Protein 1F08 (pdb70)

Solvent-accessible surface area: 15292 Å² total; per-residue (Å²): 47,52,94,18,64,104,166,27,38,40,38,0,116,57,16,11,144,33,26,4,96,87,3,7,92,132,36,204,84,50,145,58,79,35,91,49,0,0,0,0,0,20,63,11,54,105,26,8,15,75,6,0,25,65,33,0,68,136,54,8,66,8,0,4,1,18,63,106,73,68,176,63,20,44,0,0,1,0,0,0,7,2,88,89,45,43,11,8,83,68,0,26,104,49,0,14,123,28,2,57,25,159,58,75,18,4,2,8,16,0,0,81,76,183,25,104,94,4,0,75,32,1,85,157,9,23,128,47,139,83,10,51,115,56,51,87,65,14,104,34,1,118,49,37,35,80,154,214,100,81,104,152,40,47,41,31,0,121,66,17,6,125,31,31,8,108,89,2,9,92,141,36,206,78,47,132,57,78,36,92,51,1,0,0,0,0,22,62,9,54,90,26,8,11,80,5,0,25,66,37,0,70,138,56,7,69,10,0,3,0,12,60,90,66,65,179,58,22,42,2,1,2,0,0,0,8,1,89,92,45,42,10,14,78,68,0,78,99,50,0,13,124,27,1,57,26,161,75,106,25,16,23,12,34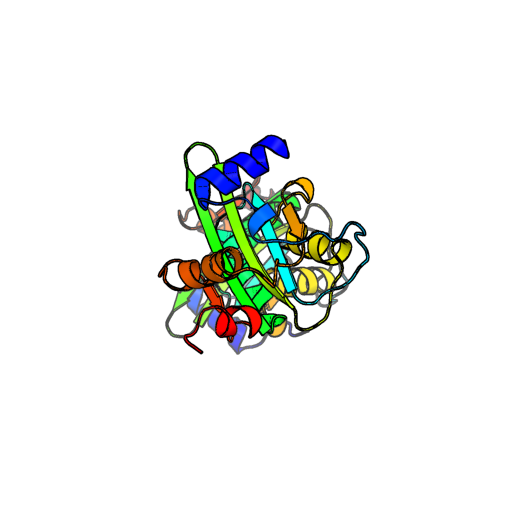,0,1,80,75,182,24,104,97,3,0,74,26,1,83,139,7,22,131,38,142,83,13,51,110,54,49,88,63,15,109,36,1,120,34,38,32,66,169,191

Structure (mmCIF, N/CA/C/O backbone):
data_1F08
#
_entry.id   1F08
#
_cell.length_a   42.170
_cell.length_b   84.897
_cell.length_c   124.276
_cell.angle_alpha   90.00
_cell.angle_beta   90.00
_cell.angle_gamma   90.00
#
_symmetry.space_group_name_H-M   'P 21 21 21'
#
loop_
_entity.id
_entity.type
_entity.pdbx_description
1 polymer 'REPLICATION PROTEIN E1'
2 non-polymer 'BROMIDE ION'
3 water water
#
loop_
_atom_site.group_PDB
_atom_site.id
_atom_site.type_symbol
_atom_site.label_atom_id
_atom_site.label_alt_id
_atom_site.label_comp_id
_atom_site.label_asym_id
_atom_site.label_entity_id
_atom_site.label_seq_id
_atom_site.pdbx_PDB_ins_code
_atom_site.Cartn_x
_atom_site.Cartn_y
_atom_site.Cartn_z
_atom_site.occupancy
_atom_site.B_iso_or_equiv
_atom_site.auth_seq_id
_atom_site.auth_comp_id
_atom_site.auth_asym_id
_atom_site.auth_atom_id
_atom_site.pdbx_PDB_model_num
ATOM 1 N N . GLY A 1 1 ? -13.919 56.057 16.136 0.60 44.95 156 GLY A N 1
ATOM 2 C CA . GLY A 1 1 ? -13.816 56.888 14.906 0.60 44.92 156 GLY A CA 1
ATOM 3 C C . GLY A 1 1 ? -12.371 57.149 14.538 0.60 45.16 156 GLY A C 1
ATOM 4 O O . GLY A 1 1 ? -11.474 56.455 15.015 0.60 44.99 156 GLY A O 1
ATOM 5 N N . SER A 1 2 ? -12.154 58.150 13.688 0.60 45.25 157 SER A N 1
ATOM 6 C CA . SER A 1 2 ? -10.824 58.542 13.227 0.60 45.44 157 SER A CA 1
ATOM 7 C C . SER A 1 2 ? -10.178 57.563 12.261 0.60 45.07 157 SER A C 1
ATOM 8 O O . SER A 1 2 ? -9.425 56.687 12.679 0.60 45.76 157 SER A O 1
ATOM 11 N N . ARG A 1 3 ? -10.466 57.718 10.972 0.60 44.56 158 ARG A N 1
ATOM 12 C CA . ARG A 1 3 ? -9.882 56.855 9.948 0.60 43.83 158 ARG A CA 1
ATOM 13 C C . ARG A 1 3 ? -8.407 57.230 9.828 0.60 44.03 158 ARG A C 1
ATOM 14 O O . ARG A 1 3 ? -7.533 56.471 10.252 0.60 44.80 158 ARG A O 1
ATOM 22 N N . ALA A 1 4 ? -8.127 58.402 9.263 1.00 43.75 159 ALA A N 1
ATOM 23 C CA . ALA A 1 4 ? -6.750 58.868 9.129 1.00 43.02 159 ALA A CA 1
ATOM 24 C C . ALA A 1 4 ? -6.589 60.315 8.648 1.00 41.64 159 ALA A C 1
ATOM 25 O O . ALA A 1 4 ? -7.525 60.938 8.154 1.00 41.12 159 ALA A O 1
ATOM 27 N N . THR A 1 5 ? -5.371 60.822 8.796 1.00 39.63 160 THR A N 1
ATOM 28 C CA . THR A 1 5 ? -5.061 62.201 8.476 1.00 37.59 160 THR A CA 1
ATOM 29 C C . THR A 1 5 ? -3.806 62.330 7.649 1.00 36.64 160 THR A C 1
ATOM 30 O O . THR A 1 5 ? -3.037 61.382 7.502 1.00 35.97 160 THR A O 1
ATOM 34 N N . VAL A 1 6 ? -3.604 63.522 7.106 1.00 36.16 161 VAL A N 1
ATOM 35 C CA . VAL A 1 6 ? -2.441 63.793 6.299 1.00 35.28 161 VAL A CA 1
ATOM 36 C C . VAL A 1 6 ? -1.182 63.535 7.125 1.00 34.49 161 VAL A C 1
ATOM 37 O O . VAL A 1 6 ? -0.153 63.105 6.601 1.00 33.84 161 VAL A O 1
ATOM 41 N N . PHE A 1 7 ? -1.283 63.754 8.436 1.00 33.74 162 PHE A N 1
ATOM 42 C CA . PHE A 1 7 ? -0.135 63.577 9.326 1.00 31.36 162 PHE A CA 1
ATOM 43 C C . PHE A 1 7 ? 0.174 62.091 9.577 1.00 31.04 162 PHE A C 1
ATOM 44 O O . PHE A 1 7 ? 1.337 61.675 9.558 1.00 29.17 162 PHE A O 1
ATOM 52 N N . LYS A 1 8 ? -0.864 61.280 9.775 1.00 30.71 163 LYS A N 1
ATOM 53 C CA . LYS A 1 8 ? -0.647 59.842 9.977 1.00 30.69 163 LYS A CA 1
ATOM 54 C C . LYS A 1 8 ? -0.093 59.228 8.678 1.00 30.16 163 LYS A C 1
ATOM 55 O O . LYS A 1 8 ? 0.874 58.473 8.695 1.00 30.47 163 LYS A O 1
ATOM 61 N N . LEU A 1 9 ? -0.681 59.588 7.544 1.00 30.30 164 LEU A N 1
ATOM 62 C CA . LEU A 1 9 ? -0.203 59.077 6.258 1.00 30.12 164 LEU A CA 1
ATOM 63 C C . LEU A 1 9 ? 1.240 59.514 6.008 1.00 30.41 164 LEU A C 1
ATOM 64 O O . LEU A 1 9 ? 2.064 58.736 5.504 1.00 29.49 164 LEU A O 1
ATOM 69 N N . GLY A 1 10 ? 1.553 60.761 6.373 1.00 30.22 165 GLY A N 1
ATOM 70 C CA . GLY A 1 10 ? 2.898 61.260 6.159 1.00 29.38 165 GLY A CA 1
ATOM 71 C C . GLY A 1 10 ? 3.956 60.524 6.950 1.00 29.27 165 GLY A C 1
ATOM 72 O O . GLY A 1 10 ? 5.055 60.290 6.447 1.00 29.57 165 GLY A O 1
ATOM 73 N N . LEU A 1 11 ? 3.640 60.187 8.201 1.00 29.59 166 LEU A N 1
ATOM 74 C CA . LEU A 1 11 ? 4.563 59.455 9.074 1.00 29.35 166 LEU A CA 1
ATOM 75 C C . LEU A 1 11 ? 4.741 58.015 8.581 1.00 29.99 166 LEU A C 1
ATOM 76 O O . LEU A 1 11 ? 5.861 57.471 8.572 1.00 29.26 166 LEU A O 1
ATOM 81 N N . PHE A 1 12 ? 3.639 57.384 8.176 1.00 29.85 167 PHE A N 1
ATOM 82 C CA . PHE A 1 12 ? 3.735 56.020 7.652 1.00 30.51 167 PHE A CA 1
ATOM 83 C C . PHE A 1 12 ? 4.731 55.973 6.487 1.00 31.18 167 PHE A C 1
ATOM 84 O O . PHE A 1 12 ? 5.627 55.138 6.460 1.00 30.94 167 PHE A O 1
ATOM 92 N N . LYS A 1 13 ? 4.562 56.882 5.534 1.00 32.27 168 LYS A N 1
ATOM 93 C CA . LYS A 1 13 ? 5.427 56.963 4.355 1.00 35.15 168 LYS A CA 1
ATOM 94 C C . LYS A 1 13 ? 6.890 57.260 4.714 1.00 35.89 168 LYS A C 1
ATOM 95 O O . LYS A 1 13 ? 7.810 56.666 4.138 1.00 36.40 168 LYS A O 1
ATOM 101 N N . SER A 1 14 ? 7.124 58.147 5.684 1.00 36.90 169 SER A N 1
ATOM 102 C CA . SER A 1 14 ? 8.501 58.457 6.053 1.00 37.41 169 SER A CA 1
ATOM 103 C C . SER A 1 14 ? 9.212 57.249 6.648 1.00 37.44 169 SER A C 1
ATOM 104 O O . SER A 1 14 ? 10.413 57.087 6.458 1.00 37.39 169 SER A O 1
ATOM 107 N N . LEU A 1 15 ? 8.470 56.384 7.342 1.00 36.60 170 LEU A N 1
ATOM 108 C CA . LEU A 1 15 ? 9.059 55.194 7.950 1.00 35.51 170 LEU A CA 1
ATOM 109 C C . LEU A 1 15 ? 9.163 53.995 7.002 1.00 36.67 170 LEU A C 1
ATOM 110 O O . LEU A 1 15 ? 10.244 53.395 6.878 1.00 37.07 170 LEU A O 1
ATOM 115 N N . PHE A 1 16 ? 8.056 53.647 6.333 1.00 37.05 171 PHE A N 1
ATOM 116 C CA . PHE A 1 16 ? 8.020 52.499 5.407 1.00 37.00 171 PHE A CA 1
ATOM 117 C C . PHE A 1 16 ? 8.323 52.785 3.934 1.00 38.60 171 PHE A C 1
ATOM 118 O O . PHE A 1 16 ? 8.233 51.886 3.092 1.00 39.79 171 PHE A O 1
ATOM 126 N N . LEU A 1 17 ? 8.646 54.035 3.619 1.00 39.09 172 LEU A N 1
ATOM 127 C CA . LEU A 1 17 ? 9.022 54.433 2.267 1.00 39.28 172 LEU A CA 1
ATOM 128 C C . LEU A 1 17 ? 8.048 54.119 1.130 1.00 39.30 172 LEU A C 1
ATOM 129 O O . LEU A 1 17 ? 8.466 53.840 0.005 1.00 39.54 172 LEU A O 1
ATOM 134 N N . CYS A 1 18 ? 6.755 54.154 1.426 1.00 37.73 173 CYS A N 1
ATOM 135 C CA . CYS A 1 18 ? 5.725 53.926 0.423 1.00 36.32 173 CYS A CA 1
ATOM 136 C C . CYS A 1 18 ? 4.427 54.356 1.078 1.00 34.78 173 CYS A C 1
ATOM 137 O O . CYS A 1 18 ? 4.329 54.394 2.309 1.00 34.65 173 CYS A O 1
ATOM 140 N N . SER A 1 19 ? 3.439 54.693 0.264 1.00 32.25 174 SER A N 1
ATOM 141 C CA . SER A 1 19 ? 2.152 55.143 0.775 1.00 29.89 174 SER A CA 1
ATOM 142 C C . SER A 1 19 ? 1.264 54.007 1.309 1.00 28.78 174 SER A C 1
ATOM 143 O O . SER A 1 19 ? 1.265 52.900 0.769 1.00 27.61 174 SER A O 1
ATOM 146 N N . PHE A 1 20 ? 0.508 54.298 2.368 1.00 27.63 175 PHE A N 1
ATOM 147 C CA . PHE A 1 20 ? -0.421 53.335 2.961 1.00 26.89 175 PHE A CA 1
ATOM 148 C C . PHE A 1 20 ? -1.468 52.975 1.896 1.00 27.06 175 PHE A C 1
ATOM 149 O O . PHE A 1 20 ? -2.043 51.877 1.900 1.00 27.39 175 PHE A O 1
ATOM 157 N N . HIS A 1 21 ? -1.698 53.891 0.963 1.00 26.09 176 HIS A N 1
ATOM 158 C CA . HIS A 1 21 ? -2.669 53.669 -0.106 1.00 26.92 176 HIS A CA 1
ATOM 159 C C . HIS A 1 21 ? -2.191 52.633 -1.121 1.00 26.29 176 HIS A C 1
ATOM 160 O O . HIS A 1 21 ? -2.999 52.036 -1.828 1.00 26.54 176 HIS A O 1
ATOM 167 N N . ASP A 1 22 ? -0.888 52.424 -1.214 1.00 24.59 177 ASP A N 1
ATOM 168 C CA . ASP A 1 22 ? -0.406 51.478 -2.199 1.00 25.01 177 ASP A CA 1
ATOM 169 C C . ASP A 1 22 ? -0.443 50.021 -1.745 1.00 22.92 177 ASP A C 1
ATOM 170 O O . ASP A 1 22 ? -0.183 49.139 -2.548 1.00 22.14 177 ASP A O 1
ATOM 175 N N . ILE A 1 23 ? -0.750 49.773 -0.466 1.00 21.20 178 ILE A N 1
ATOM 176 C CA . ILE A 1 23 ? -0.842 48.404 0.025 1.00 19.46 178 ILE A CA 1
ATOM 177 C C . ILE A 1 23 ? -2.250 48.018 0.530 1.00 18.58 178 ILE A C 1
ATOM 178 O O . ILE A 1 23 ? -2.447 46.909 1.043 1.00 17.96 178 ILE A O 1
ATOM 183 N N . THR A 1 24 ? -3.228 48.917 0.360 1.00 18.60 179 THR A N 1
ATOM 184 C CA . THR A 1 24 ? -4.627 48.704 0.797 1.00 17.83 179 THR A CA 1
ATOM 185 C C . THR A 1 24 ? -5.630 49.138 -0.302 1.00 19.17 179 THR A C 1
ATOM 186 O O . THR A 1 24 ? -5.247 49.772 -1.282 1.00 19.53 179 THR A O 1
ATOM 190 N N . ARG A 1 25 ? -6.901 48.775 -0.144 1.00 19.25 180 ARG A N 1
ATOM 191 C CA . ARG A 1 25 ? -7.954 49.204 -1.071 1.00 20.57 180 ARG A CA 1
ATOM 192 C C . ARG A 1 25 ? -9.012 49.817 -0.140 1.00 22.47 180 ARG A C 1
ATOM 193 O O . ARG A 1 25 ? -8.899 49.668 1.085 1.00 21.88 180 ARG A O 1
ATOM 201 N N . LEU A 1 26 ? -10.032 50.483 -0.675 1.00 23.15 181 LEU A N 1
ATOM 202 C CA . LEU A 1 26 ? -10.981 51.187 0.208 1.00 24.76 181 LEU A CA 1
ATOM 203 C C . LEU A 1 26 ? -12.336 50.601 0.550 1.00 24.13 181 LEU A C 1
ATOM 204 O O . LEU A 1 26 ? -13.044 50.119 -0.322 1.00 24.06 181 LEU A O 1
ATOM 209 N N . PHE A 1 27 ? -12.683 50.635 1.842 1.00 24.97 182 PHE A N 1
ATOM 210 C CA . PHE A 1 27 ? -14.004 50.206 2.333 1.00 24.98 182 PHE A CA 1
ATOM 211 C C . PHE A 1 27 ? -14.517 51.501 2.993 1.00 27.27 182 PHE A C 1
ATOM 212 O O . PHE A 1 27 ? -14.029 51.884 4.062 1.00 26.71 182 PHE A O 1
ATOM 220 N N . LYS A 1 28 ? -15.477 52.191 2.379 1.00 29.73 183 LYS A N 1
ATOM 221 C CA . LYS A 1 28 ? -15.985 53.436 2.969 1.00 31.58 183 LYS A CA 1
ATOM 222 C C . LYS A 1 28 ? -16.992 53.227 4.107 1.00 31.51 183 LYS A C 1
ATOM 223 O O . LYS A 1 28 ? -17.159 54.098 4.956 1.00 32.63 183 LYS A O 1
ATOM 229 N N . ASN A 1 29 ? -17.646 52.074 4.128 1.00 31.27 184 ASN A N 1
ATOM 230 C CA . ASN A 1 29 ? -18.655 51.726 5.141 1.00 31.00 184 ASN A CA 1
ATOM 231 C C . ASN A 1 29 ? -17.990 50.985 6.317 1.00 30.43 184 ASN A C 1
ATOM 232 O O . ASN A 1 29 ? -17.340 49.950 6.109 1.00 29.32 184 ASN A O 1
ATOM 237 N N . ASP A 1 30 ? -18.154 51.493 7.540 1.00 27.99 185 ASP A N 1
ATOM 238 C CA . ASP A 1 30 ? -17.566 50.840 8.708 1.00 26.78 185 ASP A CA 1
ATOM 239 C C . ASP A 1 30 ? -18.259 49.522 9.083 1.00 25.62 185 ASP A C 1
ATOM 240 O O . ASP A 1 30 ? -17.824 48.847 10.011 1.00 24.97 185 ASP A O 1
ATOM 245 N N . LYS A 1 31 ? -19.338 49.157 8.396 1.00 25.17 186 LYS A N 1
ATOM 246 C CA . LYS A 1 31 ? -20.047 47.915 8.713 1.00 25.17 186 LYS A CA 1
ATOM 247 C C . LYS A 1 31 ? -19.749 46.705 7.806 1.00 25.17 186 LYS A C 1
ATOM 248 O O . LYS A 1 31 ? -20.163 45.588 8.104 1.00 24.37 186 LYS A O 1
ATOM 254 N N . THR A 1 32 ? -19.048 46.922 6.699 1.00 23.65 187 THR A N 1
ATOM 255 C CA . THR A 1 32 ? -18.734 45.827 5.775 1.00 23.52 187 THR A CA 1
ATOM 256 C C . THR A 1 32 ? -17.727 44.875 6.416 1.00 23.57 187 THR A C 1
ATOM 257 O O . THR A 1 32 ? -16.640 45.310 6.829 1.00 23.86 187 THR A O 1
ATOM 261 N N . THR A 1 33 ? -18.056 43.588 6.499 1.00 23.77 188 THR A N 1
ATOM 262 C CA . THR A 1 33 ? -17.139 42.602 7.108 1.00 24.73 188 THR A CA 1
ATOM 263 C C . THR A 1 33 ? -16.119 42.029 6.122 1.00 24.51 188 THR A C 1
ATOM 264 O O . THR A 1 33 ? -16.340 42.052 4.911 1.00 26.19 188 THR A O 1
ATOM 268 N N . ASN A 1 34 ? -15.002 41.513 6.649 1.00 23.97 189 ASN A N 1
ATOM 269 C CA . ASN A 1 34 ? -13.936 40.910 5.835 1.00 22.55 189 ASN A CA 1
ATOM 270 C C . ASN A 1 34 ? -12.962 40.158 6.767 1.00 20.95 189 ASN A C 1
ATOM 271 O O . ASN A 1 34 ? -12.738 40.572 7.907 1.00 18.55 189 ASN A O 1
ATOM 276 N N . GLN A 1 35 ? -12.414 39.041 6.286 1.00 19.83 190 GLN A N 1
ATOM 277 C CA . GLN A 1 35 ? -11.457 38.284 7.071 1.00 19.76 190 GLN A CA 1
ATOM 278 C C . GLN A 1 35 ? -10.089 38.982 7.106 1.00 18.37 190 GLN A C 1
ATOM 279 O O . GLN A 1 35 ? -9.454 39.027 8.151 1.00 17.84 190 GLN A O 1
ATOM 285 N N . GLN A 1 36 ? -9.654 39.533 5.970 1.00 17.98 191 GLN A N 1
ATOM 286 C CA . GLN A 1 36 ? -8.331 40.183 5.887 1.00 18.78 191 GLN A CA 1
ATOM 287 C C . GLN A 1 36 ? -8.337 41.688 6.112 1.00 17.25 191 GLN A C 1
ATOM 288 O O . GLN A 1 36 ? -9.154 42.413 5.521 1.00 18.17 191 GLN A O 1
ATOM 294 N N . TRP A 1 37 ? -7.409 42.145 6.957 1.00 17.05 192 TRP A N 1
ATOM 295 C CA . TRP A 1 37 ? -7.272 43.562 7.307 1.00 17.51 192 TRP A CA 1
ATOM 296 C C . TRP A 1 37 ? -5.823 44.031 7.419 1.00 17.39 192 TRP A C 1
ATOM 297 O O . TRP A 1 37 ? -4.961 43.282 7.882 1.00 17.94 192 TRP A O 1
ATOM 308 N N . VAL A 1 38 ? -5.571 45.278 7.021 1.00 16.83 193 VAL A N 1
ATOM 309 C CA . VAL A 1 38 ? -4.242 45.876 7.171 1.00 17.61 193 VAL A CA 1
ATOM 310 C C . VAL A 1 38 ? -4.437 46.955 8.261 1.00 18.62 193 VAL A C 1
ATOM 311 O O . VAL A 1 38 ? -5.324 47.812 8.145 1.00 18.45 193 VAL A O 1
ATOM 315 N N . LEU A 1 39 ? -3.640 46.870 9.325 1.00 18.50 194 LEU A N 1
ATOM 316 C CA . LEU A 1 39 ? -3.710 47.812 10.456 1.00 18.72 194 LEU A CA 1
ATOM 317 C C . LEU A 1 39 ? -2.410 48.576 10.680 1.00 19.63 194 LEU A C 1
ATOM 318 O O . LEU A 1 39 ? -1.335 47.960 10.744 1.00 20.08 194 LEU A O 1
ATOM 323 N N . ALA A 1 40 ? -2.501 49.908 10.818 1.00 19.95 195 ALA A N 1
ATOM 324 C CA . ALA A 1 40 ? -1.326 50.749 11.152 1.00 20.80 195 ALA A CA 1
ATOM 325 C C . ALA A 1 40 ? -1.645 51.366 12.535 1.00 22.00 195 ALA A C 1
ATOM 326 O O . ALA A 1 40 ? -2.771 51.840 12.740 1.00 23.93 195 ALA A O 1
ATOM 328 N N . VAL A 1 41 ? -0.681 51.344 13.470 1.00 22.69 196 VAL A N 1
ATOM 329 C CA . VAL A 1 41 ? -0.871 51.864 14.839 1.00 21.84 196 VAL A CA 1
ATOM 330 C C . VAL A 1 41 ? 0.284 52.812 15.189 1.00 23.00 196 VAL A C 1
ATOM 331 O O . VAL A 1 41 ? 1.442 52.425 15.100 1.00 22.53 196 VAL A O 1
ATOM 335 N N . PHE A 1 42 ? -0.047 54.034 15.613 1.00 24.49 197 PHE A N 1
ATOM 336 C CA . PHE A 1 42 ? 0.941 55.052 15.983 1.00 24.37 197 PHE A CA 1
ATOM 337 C C . PHE A 1 42 ? 1.028 55.187 17.503 1.00 25.80 197 PHE A C 1
ATOM 338 O O . PHE A 1 42 ? 0.021 55.078 18.201 1.00 25.92 197 PHE A O 1
ATOM 346 N N . GLY A 1 43 ? 2.236 55.427 18.006 1.00 27.91 198 GLY A N 1
ATOM 347 C CA . GLY A 1 43 ? 2.443 55.602 19.440 1.00 29.41 198 GLY A CA 1
ATOM 348 C C . GLY A 1 43 ? 2.190 54.386 20.313 1.00 30.57 198 GLY A C 1
ATOM 349 O O . GLY A 1 43 ? 1.792 54.530 21.473 1.00 32.50 198 GLY A O 1
ATOM 350 N N . LEU A 1 44 ? 2.427 53.194 19.773 1.00 29.95 199 LEU A N 1
ATOM 351 C CA . LEU A 1 44 ? 2.201 51.937 20.493 1.00 29.27 199 LEU A CA 1
ATOM 352 C C . LEU A 1 44 ? 3.384 51.499 21.377 1.00 28.90 199 LEU A C 1
ATOM 353 O O . LEU A 1 44 ? 4.540 51.572 20.952 1.00 28.34 199 LEU A O 1
ATOM 358 N N . ALA A 1 45 ? 3.092 51.021 22.593 1.00 28.94 200 ALA A N 1
ATOM 359 C CA . ALA A 1 45 ? 4.145 50.554 23.505 1.00 27.95 200 ALA A CA 1
ATOM 360 C C . ALA A 1 45 ? 4.573 49.134 23.130 1.00 28.69 200 ALA A C 1
ATOM 361 O O . ALA A 1 45 ? 3.746 48.279 22.776 1.00 27.35 200 ALA A O 1
ATOM 363 N N . GLU A 1 46 ? 5.877 48.890 23.226 1.00 27.92 201 GLU A N 1
ATOM 364 C CA . GLU A 1 46 ? 6.469 47.607 22.895 1.00 29.32 201 GLU A CA 1
ATOM 365 C C . GLU A 1 46 ? 5.801 46.402 23.580 1.00 27.68 201 GLU A C 1
ATOM 366 O O . GLU A 1 46 ? 5.551 45.383 22.932 1.00 26.14 201 GLU A O 1
ATOM 372 N N . VAL A 1 47 ? 5.508 46.510 24.879 1.00 26.35 202 VAL A N 1
ATOM 373 C CA . VAL A 1 47 ? 4.901 45.386 25.592 1.00 25.85 202 VAL A CA 1
ATOM 374 C C . VAL A 1 47 ? 3.539 44.996 24.987 1.00 24.21 202 VAL A C 1
ATOM 375 O O . VAL A 1 47 ? 3.209 43.804 24.917 1.00 23.47 202 VAL A O 1
ATOM 379 N N . PHE A 1 48 ? 2.751 45.979 24.544 1.00 22.21 203 PHE A N 1
ATOM 380 C CA . PHE A 1 48 ? 1.449 45.653 23.936 1.00 22.52 203 PHE A CA 1
ATOM 381 C C . PHE A 1 48 ? 1.574 45.108 22.495 1.00 23.24 203 PHE A C 1
ATOM 382 O O . PHE A 1 48 ? 0.776 44.265 22.060 1.00 24.30 203 PHE A O 1
ATOM 390 N N . PHE A 1 49 ? 2.587 45.561 21.759 1.00 23.73 204 PHE A N 1
ATOM 391 C CA . PHE A 1 49 ? 2.834 45.044 20.404 1.00 23.61 204 PHE A CA 1
ATOM 392 C C . PHE A 1 49 ? 3.110 43.529 20.553 1.00 24.37 204 PHE A C 1
ATOM 393 O O . PHE A 1 49 ? 2.502 42.707 19.861 1.00 23.22 204 PHE A O 1
ATOM 401 N N . GLU A 1 50 ? 4.000 43.158 21.485 1.00 24.01 205 GLU A N 1
ATOM 402 C CA . GLU A 1 50 ? 4.341 41.747 21.703 1.00 24.22 205 GLU A CA 1
ATOM 403 C C . GLU A 1 50 ? 3.205 40.883 22.244 1.00 24.00 205 GLU A C 1
ATOM 404 O O . GLU A 1 50 ? 3.076 39.702 21.882 1.00 22.92 205 GLU A O 1
ATOM 410 N N . ALA A 1 51 ? 2.387 41.453 23.124 1.00 22.38 206 ALA A N 1
ATOM 411 C CA . ALA A 1 51 ? 1.269 40.713 23.687 1.00 22.41 206 ALA A CA 1
ATOM 412 C C . ALA A 1 51 ? 0.191 40.463 22.615 1.00 22.49 206 ALA A C 1
ATOM 413 O O . ALA A 1 51 ? -0.423 39.390 22.591 1.00 22.53 206 ALA A O 1
ATOM 415 N N . SER A 1 52 ? -0.028 41.441 21.733 1.00 21.63 207 SER A N 1
ATOM 416 C CA . SER A 1 52 ? -1.031 41.298 20.677 1.00 21.84 207 SER A CA 1
ATOM 417 C C . SER A 1 52 ? -0.702 40.133 19.730 1.00 22.09 207 SER A C 1
ATOM 418 O O . SER A 1 52 ? -1.606 39.495 19.182 1.00 21.09 207 SER A O 1
ATOM 421 N N . PHE A 1 53 ? 0.584 39.844 19.538 1.00 22.02 208 PHE A N 1
ATOM 422 C CA . PHE A 1 53 ? 0.975 38.725 18.664 1.00 23.81 208 PHE A CA 1
ATOM 423 C C . PHE A 1 53 ? 0.442 37.413 19.240 1.00 24.67 208 PHE A C 1
ATOM 424 O O . PHE A 1 53 ? -0.186 36.628 18.520 1.00 25.37 208 PHE A O 1
ATOM 432 N N . GLU A 1 54 ? 0.664 37.173 20.536 1.00 24.82 209 GLU A N 1
ATOM 433 C CA . GLU A 1 54 ? 0.177 35.940 21.164 1.00 24.86 209 GLU A CA 1
ATOM 434 C C . GLU A 1 54 ? -1.353 35.865 21.197 1.00 24.26 209 GLU A C 1
ATOM 435 O O . GLU A 1 54 ? -1.925 34.792 21.001 1.00 24.10 209 GLU A O 1
ATOM 441 N N . LEU A 1 55 ? -2.025 36.992 21.413 1.00 22.25 210 LEU A N 1
ATOM 442 C CA . LEU A 1 55 ? -3.483 36.965 21.468 1.00 22.56 210 LEU A CA 1
ATOM 443 C C . LEU A 1 55 ? -4.150 36.799 20.094 1.00 23.27 210 LEU A C 1
ATOM 444 O O . LEU A 1 55 ? -5.158 36.098 19.976 1.00 24.13 210 LEU A O 1
ATOM 449 N N . LEU A 1 56 ? -3.609 37.433 19.055 1.00 22.91 211 LEU A N 1
ATOM 450 C CA . LEU A 1 56 ? -4.210 37.308 17.727 1.00 24.38 211 LEU A CA 1
ATOM 451 C C . LEU A 1 56 ? -3.982 35.911 17.128 1.00 26.68 211 LEU A C 1
ATOM 452 O O . LEU A 1 56 ? -4.818 35.403 16.366 1.00 26.61 211 LEU A O 1
ATOM 457 N N . LYS A 1 57 ? -2.860 35.283 17.465 1.00 28.36 212 LYS A N 1
ATOM 458 C CA . LYS A 1 57 ? -2.582 33.948 16.950 1.00 31.26 212 LYS A CA 1
ATOM 459 C C . LYS A 1 57 ? -3.742 32.993 17.191 1.00 32.50 212 LYS A C 1
ATOM 460 O O . LYS A 1 57 ? -4.053 32.156 16.338 1.00 33.28 212 LYS A O 1
ATOM 466 N N . LYS A 1 58 ? -4.403 33.117 18.334 1.00 33.74 213 LYS A N 1
ATOM 467 C CA . LYS A 1 58 ? -5.496 32.211 18.602 1.00 35.74 213 LYS A CA 1
ATOM 468 C C . LYS A 1 58 ? -6.796 32.405 17.837 1.00 34.95 213 LYS A C 1
ATOM 469 O O . LYS A 1 58 ? -7.682 31.558 17.932 1.00 35.59 213 LYS A O 1
ATOM 475 N N . GLN A 1 59 ? -6.924 33.481 17.058 1.00 34.33 214 GLN A N 1
ATOM 476 C CA . GLN A 1 59 ? -8.161 33.700 16.292 1.00 32.43 214 GLN A CA 1
ATOM 477 C C . GLN A 1 59 ? -7.888 34.031 14.822 1.00 31.47 214 GLN A C 1
ATOM 478 O O . GLN A 1 59 ? -8.766 34.542 14.115 1.00 30.89 214 GLN A O 1
ATOM 484 N N . CYS A 1 60 ? -6.677 33.705 14.368 1.00 29.76 215 CYS A N 1
ATOM 485 C CA . CYS A 1 60 ? -6.243 33.974 13.002 1.00 29.07 215 CYS A CA 1
ATOM 486 C C . CYS A 1 60 ? -5.644 32.795 12.268 1.00 29.20 215 CYS A C 1
ATOM 487 O O . CYS A 1 60 ? -5.006 31.933 12.878 1.00 30.20 215 CYS A O 1
ATOM 490 N N . SER A 1 61 ? -5.823 32.786 10.948 1.00 28.26 216 SER A N 1
ATOM 491 C CA . SER A 1 61 ? -5.243 31.769 10.079 1.00 27.53 216 SER A CA 1
ATOM 492 C C . SER A 1 61 ? -3.847 32.233 9.586 1.00 27.08 216 SER A C 1
ATOM 493 O O . SER A 1 61 ? -3.011 31.413 9.186 1.00 27.55 216 SER A O 1
ATOM 496 N N . PHE A 1 62 ? -3.602 33.549 9.612 1.00 25.22 217 PHE A N 1
ATOM 497 C CA . PHE A 1 62 ? -2.312 34.128 9.197 1.00 23.35 217 PHE A CA 1
ATOM 498 C C . PHE A 1 62 ? -2.143 35.481 9.873 1.00 22.03 217 PHE A C 1
ATOM 499 O O . PHE A 1 62 ? -3.123 36.200 10.085 1.00 21.42 217 PHE A O 1
ATOM 507 N N . LEU A 1 63 ? -0.893 35.818 10.181 1.00 20.31 218 LEU A N 1
ATOM 508 C CA . LEU A 1 63 ? -0.541 37.074 10.828 1.00 20.49 218 LEU A CA 1
ATOM 509 C C . LEU A 1 63 ? 0.934 37.431 10.507 1.00 20.48 218 LEU A C 1
ATOM 510 O O . LEU A 1 63 ? 1.813 36.552 10.552 1.00 20.67 218 LEU A O 1
ATOM 515 N N . GLN A 1 64 ? 1.194 38.691 10.140 1.00 19.65 219 GLN A N 1
ATOM 516 C CA . GLN A 1 64 ? 2.564 39.184 9.867 1.00 19.65 219 GLN A CA 1
ATOM 517 C C . GLN A 1 64 ? 2.666 40.566 10.525 1.00 20.60 219 GLN A C 1
ATOM 518 O O . GLN A 1 64 ? 1.889 41.451 10.174 1.00 21.72 219 GLN A O 1
ATOM 524 N N . MET A 1 65 ? 3.622 40.764 11.442 1.00 18.84 220 MET A N 1
ATOM 525 C CA . MET A 1 65 ? 3.768 42.042 12.156 1.00 19.88 220 MET A CA 1
ATOM 526 C C . MET A 1 65 ? 5.170 42.610 12.125 1.00 20.71 220 MET A C 1
ATOM 527 O O . MET A 1 65 ? 6.159 41.867 12.165 1.00 19.56 220 MET A O 1
ATOM 532 N N . GLN A 1 66 ? 5.260 43.929 12.034 1.00 22.24 221 GLN A N 1
ATOM 533 C CA . GLN A 1 66 ? 6.561 44.600 12.028 1.00 25.23 221 GLN A CA 1
ATOM 534 C C . GLN A 1 66 ? 6.380 46.012 12.589 1.00 26.92 221 GLN A C 1
ATOM 535 O O . GLN A 1 66 ? 5.249 46.496 12.704 1.00 25.41 221 GLN A O 1
ATOM 541 N N . LYS A 1 67 ? 7.489 46.678 12.920 1.00 28.67 222 LYS A N 1
ATOM 542 C CA . LYS A 1 67 ? 7.421 48.011 13.512 1.00 32.23 222 LYS A CA 1
ATOM 543 C C . LYS A 1 67 ? 8.665 48.831 13.181 1.00 34.46 222 LYS A C 1
ATOM 544 O O . LYS A 1 67 ? 9.752 48.269 13.012 1.00 34.72 222 LYS A O 1
ATOM 550 N N . ARG A 1 68 ? 8.508 50.152 13.088 1.00 35.38 223 ARG A N 1
ATOM 551 C CA . ARG A 1 68 ? 9.628 51.049 12.806 1.00 36.32 223 ARG A CA 1
ATOM 552 C C . ARG A 1 68 ? 9.462 52.355 13.571 1.00 36.43 223 ARG A C 1
ATOM 553 O O . ARG A 1 68 ? 8.371 52.672 14.053 1.00 34.18 223 ARG A O 1
ATOM 561 N N . SER A 1 69 ? 10.552 53.107 13.690 1.00 36.84 224 SER A N 1
ATOM 562 C CA . SER A 1 69 ? 10.509 54.371 14.403 1.00 38.40 224 SER A CA 1
ATOM 563 C C . SER A 1 69 ? 11.731 55.253 14.155 1.00 39.30 224 SER A C 1
ATOM 564 O O . SER A 1 69 ? 12.811 54.771 13.791 1.00 38.57 224 SER A O 1
ATOM 567 N N . HIS A 1 70 ? 11.527 56.551 14.348 1.00 40.70 225 HIS A N 1
ATOM 568 C CA . HIS A 1 70 ? 12.572 57.554 14.213 1.00 42.55 225 HIS A CA 1
ATOM 569 C C . HIS A 1 70 ? 12.173 58.756 15.077 1.00 44.12 225 HIS A C 1
ATOM 570 O O . HIS A 1 70 ? 11.153 58.721 15.783 1.00 44.71 225 HIS A O 1
ATOM 577 N N . GLU A 1 71 ? 12.980 59.806 15.042 1.00 45.49 226 GLU A N 1
ATOM 578 C CA . GLU A 1 71 ? 12.734 61.006 15.845 1.00 46.81 226 GLU A CA 1
ATOM 579 C C . GLU A 1 71 ? 11.317 61.570 15.736 1.00 45.49 226 GLU A C 1
ATOM 580 O O . GLU A 1 71 ? 10.797 62.125 16.705 1.00 46.22 226 GLU A O 1
ATOM 586 N N . GLY A 1 72 ? 10.691 61.428 14.569 1.00 44.47 227 GLY A N 1
ATOM 587 C CA . GLY A 1 72 ? 9.337 61.943 14.370 1.00 41.62 227 GLY A CA 1
ATOM 588 C C . GLY A 1 72 ? 8.191 61.124 14.958 1.00 40.13 227 GLY A C 1
ATOM 589 O O . GLY A 1 72 ? 7.085 61.643 15.180 1.00 39.21 227 GLY A O 1
ATOM 590 N N . GLY A 1 73 ? 8.434 59.842 15.213 1.00 37.38 228 GLY A N 1
ATOM 591 C CA . GLY A 1 73 ? 7.373 59.026 15.764 1.00 34.67 228 GLY A CA 1
ATOM 592 C C . GLY A 1 73 ? 7.587 57.556 15.499 1.00 32.75 228 GLY A C 1
ATOM 593 O O . GLY A 1 73 ? 8.641 57.153 15.025 1.00 31.77 228 GLY A O 1
ATOM 594 N N . THR A 1 74 ? 6.571 56.755 15.799 1.00 32.34 229 THR A N 1
ATOM 595 C CA . THR A 1 74 ? 6.662 55.317 15.613 1.00 30.92 229 THR A CA 1
ATOM 596 C C . THR A 1 74 ? 5.405 54.782 14.914 1.00 30.44 229 THR A C 1
ATOM 597 O O . THR A 1 74 ? 4.346 55.407 14.952 1.00 30.93 229 THR A O 1
ATOM 601 N N . CYS A 1 75 ? 5.529 53.625 14.273 1.00 29.07 230 CYS A N 1
ATOM 602 C CA . CYS A 1 75 ? 4.387 53.024 13.580 1.00 28.05 230 CYS A CA 1
ATOM 603 C C . CYS A 1 75 ? 4.536 51.508 13.461 1.00 26.16 230 CYS A C 1
ATOM 604 O O . CYS A 1 75 ? 5.587 51.017 13.075 1.00 25.34 230 CYS A O 1
ATOM 607 N N . ALA A 1 76 ? 3.481 50.768 13.797 1.00 23.99 231 ALA A N 1
ATOM 608 C CA . ALA A 1 76 ? 3.521 49.307 13.668 1.00 22.93 231 ALA A CA 1
ATOM 609 C C . ALA A 1 76 ? 2.508 48.932 12.579 1.00 21.15 231 ALA A C 1
ATOM 610 O O . ALA A 1 76 ? 1.455 49.560 12.470 1.00 21.29 231 ALA A O 1
ATOM 612 N N . VAL A 1 77 ? 2.829 47.949 11.742 1.00 21.19 232 VAL A N 1
ATOM 613 C CA . VAL A 1 77 ? 1.892 47.543 10.690 1.00 20.83 232 VAL A CA 1
ATOM 614 C C . VAL A 1 77 ? 1.596 46.047 10.815 1.00 19.88 232 VAL A C 1
ATOM 615 O O . VAL A 1 77 ? 2.498 45.264 11.119 1.00 19.63 232 VAL A O 1
ATOM 619 N N . TYR A 1 78 ? 0.333 45.673 10.596 1.00 18.34 233 TYR A N 1
ATOM 620 C CA . TYR A 1 78 ? -0.123 44.278 10.736 1.00 19.22 233 TYR A CA 1
ATOM 621 C C . TYR A 1 78 ? -0.900 43.839 9.505 1.00 18.73 233 TYR A C 1
ATOM 622 O O . TYR A 1 78 ? -1.704 44.626 9.002 1.00 18.42 233 TYR A O 1
ATOM 631 N N . LEU A 1 79 ? -0.675 42.612 9.018 1.00 18.13 234 LEU A N 1
ATOM 632 C CA . LEU A 1 79 ? -1.540 42.042 7.960 1.00 17.34 234 LEU A CA 1
ATOM 633 C C . LEU A 1 79 ? -2.192 40.919 8.779 1.00 19.56 234 LEU A C 1
ATOM 634 O O . LEU A 1 79 ? -1.493 40.000 9.238 1.00 19.49 234 LEU A O 1
ATOM 639 N N . ILE A 1 80 ? -3.516 40.999 8.968 1.00 18.81 235 ILE A N 1
ATOM 640 C CA . ILE A 1 80 ? -4.275 40.056 9.792 1.00 20.11 235 ILE A CA 1
ATOM 641 C C . ILE A 1 80 ? -5.329 39.281 8.983 1.00 21.98 235 ILE A C 1
ATOM 642 O O . ILE A 1 80 ? -6.142 39.867 8.260 1.00 22.46 235 ILE A O 1
ATOM 647 N N . CYS A 1 81 ? -5.321 37.962 9.106 1.00 21.47 236 CYS A N 1
ATOM 648 C CA . CYS A 1 81 ? -6.326 37.150 8.426 1.00 22.58 236 CYS A CA 1
ATOM 649 C C . CYS A 1 81 ? -7.145 36.432 9.525 1.00 23.19 236 CYS A C 1
ATOM 650 O O . CYS A 1 81 ? -6.738 35.372 9.998 1.00 24.63 236 CYS A O 1
ATOM 653 N N . PHE A 1 82 ? -8.272 37.025 9.946 1.00 22.95 237 PHE A N 1
ATOM 654 C CA . PHE A 1 82 ? -9.127 36.452 11.017 1.00 22.66 237 PHE A CA 1
ATOM 655 C C . PHE A 1 82 ? -9.821 35.174 10.558 1.00 24.11 237 PHE A C 1
ATOM 656 O O . PHE A 1 82 ? -10.123 35.024 9.373 1.00 23.73 237 PHE A O 1
ATOM 664 N N . ASN A 1 83 ? -10.073 34.253 11.487 1.00 24.36 238 ASN A N 1
ATOM 665 C CA . ASN A 1 83 ? -10.758 33.015 11.126 1.00 26.61 238 ASN A CA 1
ATOM 666 C C . ASN A 1 83 ? -12.196 33.353 10.719 1.00 26.92 238 ASN A C 1
ATOM 667 O O . ASN A 1 83 ? -12.771 32.689 9.860 1.00 27.73 238 ASN A O 1
ATOM 672 N N . THR A 1 84 ? -12.756 34.392 11.334 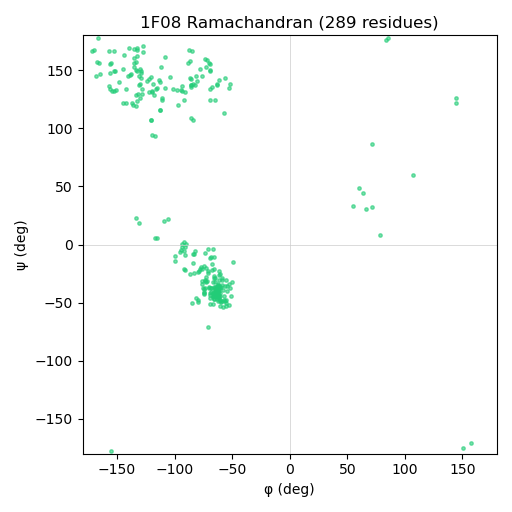1.00 27.50 239 THR A N 1
ATOM 673 C CA . THR A 1 84 ? -14.130 34.862 11.068 1.00 28.60 239 THR A CA 1
ATOM 674 C C . THR A 1 84 ? -14.148 36.307 10.538 1.00 27.72 239 THR A C 1
ATOM 675 O O . THR A 1 84 ? -13.432 37.146 11.067 1.00 29.11 239 THR A O 1
ATOM 679 N N . ALA A 1 85 ? -14.975 36.609 9.527 1.00 26.18 240 ALA A N 1
ATOM 680 C CA . ALA A 1 85 ? -15.027 37.970 8.973 1.00 24.96 240 ALA A CA 1
ATOM 681 C C . ALA A 1 85 ? -15.497 39.015 9.993 1.00 24.53 240 ALA A C 1
ATOM 682 O O . ALA A 1 85 ? -16.449 38.754 10.748 1.00 23.63 240 ALA A O 1
ATOM 684 N N . LYS A 1 86 ? -14.850 40.193 10.001 1.00 23.04 241 LYS A N 1
ATOM 685 C CA . LYS A 1 86 ? -15.200 41.284 10.929 1.00 22.42 241 LYS A CA 1
ATOM 686 C C . LYS A 1 86 ? -15.259 42.663 10.228 1.00 22.31 241 LYS A C 1
ATOM 687 O O . LYS A 1 86 ? -14.572 42.887 9.232 1.00 20.93 241 LYS A O 1
ATOM 693 N N . SER A 1 87 ? -16.068 43.581 10.769 1.00 22.01 242 SER A N 1
ATOM 694 C CA . SER A 1 87 ? -16.207 44.941 10.224 1.00 22.07 242 SER A CA 1
ATOM 695 C C . SER A 1 87 ? -15.138 45.875 10.822 1.00 22.25 242 SER A C 1
ATOM 696 O O . SER A 1 87 ? -14.476 45.530 11.801 1.00 23.87 242 SER A O 1
ATOM 699 N N . ARG A 1 88 ? -14.967 47.057 10.240 1.00 22.64 243 ARG A N 1
ATOM 700 C CA . ARG A 1 88 ? -14.007 47.994 10.798 1.00 21.98 243 ARG A CA 1
ATOM 701 C C . ARG A 1 88 ? -14.446 48.383 12.216 1.00 23.01 243 ARG A C 1
ATOM 702 O O . ARG A 1 88 ? -13.600 48.536 13.098 1.00 22.38 243 ARG A O 1
ATOM 710 N N . GLU A 1 89 ? -15.757 48.535 12.446 1.00 23.81 244 GLU A N 1
ATOM 711 C CA . GLU A 1 89 ? -16.260 48.900 13.795 1.00 24.32 244 GLU A CA 1
ATOM 712 C C . GLU A 1 89 ? -15.798 47.892 14.844 1.00 23.88 244 GLU A C 1
ATOM 713 O O . GLU A 1 89 ? -15.332 48.273 15.925 1.00 23.17 244 GLU A O 1
ATOM 719 N N . THR A 1 90 ? -15.972 46.608 14.527 1.00 22.09 245 THR A N 1
ATOM 720 C CA . THR A 1 90 ? -15.590 45.518 15.417 1.00 22.80 245 THR A CA 1
ATOM 721 C C . THR A 1 90 ? -14.064 45.398 15.637 1.00 22.49 245 THR A C 1
ATOM 722 O O . THR A 1 90 ? -13.603 45.230 16.778 1.00 21.17 245 THR A O 1
ATOM 726 N N . VAL A 1 91 ? -13.287 45.498 14.556 1.00 21.01 246 VAL A N 1
ATOM 727 C CA . VAL A 1 91 ? -11.827 45.380 14.664 1.00 21.20 246 VAL A CA 1
ATOM 728 C C . VAL A 1 91 ? -11.265 46.589 15.426 1.00 22.32 246 VAL A C 1
ATOM 729 O O . VAL A 1 91 ? -10.317 46.470 16.194 1.00 21.74 246 VAL A O 1
ATOM 733 N N . ARG A 1 92 ? -11.853 47.755 15.190 1.00 23.37 247 ARG A N 1
ATOM 734 C CA . ARG A 1 92 ? -11.452 48.988 15.858 1.00 26.25 247 ARG A CA 1
ATOM 735 C C . ARG A 1 92 ? -11.587 48.852 17.394 1.00 27.50 247 ARG A C 1
ATOM 736 O O . ARG A 1 92 ? -10.680 49.194 18.155 1.00 27.36 247 ARG A O 1
ATOM 744 N N . ASN A 1 93 ? -12.735 48.357 17.835 1.00 28.33 248 ASN A N 1
ATOM 745 C CA . ASN A 1 93 ? -13.011 48.181 19.252 1.00 29.46 248 ASN A CA 1
ATOM 746 C C . ASN A 1 93 ? -12.099 47.104 19.846 1.00 27.77 248 ASN A C 1
ATOM 747 O O . ASN A 1 93 ? -11.562 47.257 20.950 1.00 26.81 248 ASN A O 1
ATOM 752 N N . LEU A 1 94 ? -11.909 46.022 19.105 1.00 25.74 249 LEU A N 1
ATOM 753 C CA . LEU A 1 94 ? -11.049 44.925 19.568 1.00 24.33 249 LEU A CA 1
ATOM 754 C C . LEU A 1 94 ? -9.620 45.401 19.799 1.00 23.60 249 LEU A C 1
ATOM 755 O O . LEU A 1 94 ? -9.043 45.178 20.869 1.00 23.70 249 LEU A O 1
ATOM 760 N N . MET A 1 95 ? -9.040 46.036 18.780 1.00 22.68 250 MET A N 1
ATOM 761 C CA . MET A 1 95 ? -7.648 46.481 18.853 1.00 22.04 250 MET A CA 1
ATOM 762 C C . MET A 1 95 ? -7.333 47.703 19.727 1.00 22.95 250 MET A C 1
ATOM 763 O O . MET A 1 95 ? -6.240 47.788 20.261 1.00 23.42 250 MET A O 1
ATOM 768 N N . ALA A 1 96 ? -8.256 48.653 19.866 1.00 22.64 251 ALA A N 1
ATOM 769 C CA . ALA A 1 96 ? -7.983 49.804 20.735 1.00 23.15 251 ALA A CA 1
ATOM 770 C C . ALA A 1 96 ? -7.875 49.287 22.183 1.00 23.22 251 ALA A C 1
ATOM 771 O O . ALA A 1 96 ? -7.019 49.727 22.960 1.00 23.84 251 ALA A O 1
ATOM 773 N N . ASN A 1 97 ? -8.751 48.356 22.534 1.00 24.04 252 ASN A N 1
ATOM 774 C CA . ASN A 1 97 ? -8.747 47.773 23.871 1.00 25.73 252 ASN A CA 1
ATOM 775 C C . ASN A 1 97 ? -7.498 46.891 24.050 1.00 24.46 252 ASN A C 1
ATOM 776 O O . ASN A 1 97 ? -6.747 47.033 25.027 1.00 23.19 252 ASN A O 1
ATOM 781 N N . MET A 1 98 ? -7.273 45.990 23.101 1.00 23.41 253 MET A N 1
ATOM 782 C CA . MET A 1 98 ? -6.130 45.084 23.184 1.00 23.30 253 MET A CA 1
ATOM 783 C C . MET A 1 98 ? -4.771 45.801 23.279 1.00 22.72 253 MET A C 1
ATOM 784 O O . MET A 1 98 ? -3.878 45.381 24.034 1.00 23.83 253 MET A O 1
ATOM 789 N N . LEU A 1 99 ? -4.610 46.890 22.543 1.00 22.11 254 LEU A N 1
ATOM 790 C CA . LEU A 1 99 ? -3.327 47.599 22.512 1.00 22.40 254 LEU A CA 1
ATOM 791 C C . LEU A 1 99 ? -3.163 48.766 23.494 1.00 22.86 254 LEU A C 1
ATOM 792 O O . LEU A 1 99 ? -2.101 49.379 23.563 1.00 23.61 254 LEU A O 1
ATOM 797 N N . ASN A 1 100 ? -4.215 49.057 24.247 1.00 24.42 255 ASN A N 1
ATOM 798 C CA . ASN A 1 100 ? -4.240 50.138 25.222 1.00 25.58 255 ASN A CA 1
ATOM 799 C C . ASN A 1 100 ? -3.976 51.473 24.525 1.00 26.57 255 ASN A C 1
ATOM 800 O O . ASN A 1 100 ? -3.132 52.256 24.970 1.00 25.70 255 ASN A O 1
ATOM 805 N N . VAL A 1 101 ? -4.682 51.725 23.420 1.00 27.14 256 VAL A N 1
ATOM 806 C CA . VAL A 1 101 ? -4.520 53.008 22.709 1.00 29.12 256 VAL A CA 1
ATOM 807 C C . VAL A 1 101 ? -5.867 53.601 22.306 1.00 30.75 256 VAL A C 1
ATOM 808 O O . VAL A 1 101 ? -6.875 52.888 22.259 1.00 29.86 256 VAL A O 1
ATOM 812 N N . ARG A 1 102 ? -5.878 54.909 22.039 1.00 32.87 257 ARG A N 1
ATOM 813 C CA . ARG A 1 102 ? -7.089 55.606 21.603 1.00 36.08 257 ARG A CA 1
ATOM 814 C C . ARG A 1 102 ? -7.351 55.185 20.169 1.00 36.46 257 ARG A C 1
ATOM 815 O O . ARG A 1 102 ? -6.409 54.860 19.438 1.00 35.27 257 ARG A O 1
ATOM 823 N N . GLU A 1 103 ? -8.614 55.222 19.758 1.00 37.51 258 GLU A N 1
ATOM 824 C CA . GLU A 1 103 ? -8.984 54.838 18.393 1.00 40.00 258 GLU A CA 1
ATOM 825 C C . GLU A 1 103 ? -8.328 55.703 17.325 1.00 40.06 258 GLU A C 1
ATOM 826 O O . GLU A 1 103 ? -8.167 55.266 16.181 1.00 39.27 258 GLU A O 1
ATOM 832 N N . GLU A 1 104 ? -7.969 56.927 17.703 1.00 40.41 259 GLU A N 1
ATOM 833 C CA . GLU A 1 104 ? -7.327 57.879 16.802 1.00 40.74 259 GLU A CA 1
ATOM 834 C C . GLU A 1 104 ? -5.928 57.421 16.421 1.00 38.10 259 GLU A C 1
ATOM 835 O O . GLU A 1 104 ? -5.348 57.923 15.460 1.00 37.65 259 GLU A O 1
ATOM 841 N N . CYS A 1 105 ? -5.384 56.479 17.183 1.00 33.84 260 CYS A N 1
ATOM 842 C CA . CYS A 1 105 ? -4.048 55.974 16.925 1.00 30.23 260 CYS A CA 1
ATOM 843 C C . CYS A 1 105 ? -4.029 54.893 15.834 1.00 27.32 260 CYS A C 1
ATOM 844 O O . CYS A 1 105 ? -2.953 54.441 15.448 1.00 25.29 260 CYS A O 1
ATOM 847 N N . LEU A 1 106 ? -5.203 54.487 15.360 1.00 25.15 261 LEU A N 1
ATOM 848 C CA . LEU A 1 106 ? -5.303 53.427 14.346 1.00 25.65 261 LEU A CA 1
ATOM 849 C C . LEU A 1 106 ? -5.702 53.901 12.940 1.00 26.08 261 LEU A C 1
ATOM 850 O O . LEU A 1 106 ? -6.232 55.015 12.781 1.00 26.23 261 LEU A O 1
ATOM 855 N N . MET A 1 107 ? -5.430 53.042 11.942 1.00 24.12 262 MET A N 1
ATOM 856 C CA . MET A 1 107 ? -5.811 53.224 10.523 1.00 24.18 262 MET A CA 1
ATOM 857 C C . MET A 1 107 ? -6.118 51.797 10.022 1.00 23.52 262 MET A C 1
ATOM 858 O O . MET A 1 107 ? -5.236 50.955 10.078 1.00 21.55 262 MET A O 1
ATOM 863 N N . LEU A 1 108 ? -7.336 51.547 9.522 1.00 22.46 263 LEU A N 1
ATOM 864 C CA . LEU A 1 108 ? -7.746 50.208 9.065 1.00 21.96 263 LEU A CA 1
ATOM 865 C C . LEU A 1 108 ? -8.403 50.152 7.697 1.00 21.09 263 LEU A C 1
ATOM 866 O O . LEU A 1 108 ? -9.351 50.872 7.463 1.00 21.70 263 LEU A O 1
ATOM 871 N N . GLN A 1 109 ? -7.921 49.263 6.822 1.00 20.69 264 GLN A N 1
ATOM 872 C CA . GLN A 1 109 ? -8.489 49.043 5.472 1.00 19.68 264 GLN A CA 1
ATOM 873 C C . GLN A 1 109 ? -8.101 47.621 5.045 1.00 18.99 264 GLN A C 1
ATOM 874 O O . GLN A 1 109 ? -7.102 47.086 5.521 1.00 18.85 264 GLN A O 1
ATOM 880 N N . PRO A 1 110 ? -8.875 47.003 4.140 1.00 18.97 265 PRO A N 1
ATOM 881 C CA . PRO A 1 110 ? -8.562 45.651 3.646 1.00 18.06 265 PRO A CA 1
ATOM 882 C C . PRO A 1 110 ? -7.351 45.781 2.685 1.00 17.78 265 PRO A C 1
ATOM 883 O O . PRO A 1 110 ? -7.072 46.880 2.161 1.00 17.14 265 PRO A O 1
ATOM 887 N N . PRO A 1 111 ? -6.616 44.671 2.437 1.00 16.75 266 PRO A N 1
ATOM 888 C CA . PRO A 1 111 ? -5.435 44.673 1.551 1.00 17.13 266 PRO A CA 1
ATOM 889 C C . PRO A 1 111 ? -5.720 44.854 0.063 1.00 17.61 266 PRO A C 1
ATOM 890 O O . PRO A 1 111 ? -6.815 44.530 -0.403 1.00 18.94 266 PRO A O 1
ATOM 894 N N . LYS A 1 112 ? -4.720 45.347 -0.675 1.00 18.24 267 LYS A N 1
ATOM 895 C CA . LYS A 1 112 ? -4.794 45.492 -2.131 1.00 18.06 267 LYS A CA 1
ATOM 896 C C . LYS A 1 112 ? -4.352 44.093 -2.549 1.00 19.62 267 LYS A C 1
ATOM 897 O O . LYS A 1 112 ? -3.167 43.729 -2.393 1.00 18.60 267 LYS A O 1
ATOM 903 N N . ILE A 1 113 ? -5.283 43.288 -3.066 1.00 19.01 268 ILE A N 1
ATOM 904 C CA . ILE A 1 113 ? -4.941 41.892 -3.399 1.00 17.81 268 ILE A CA 1
ATOM 905 C C . ILE A 1 113 ? -4.498 41.632 -4.830 1.00 18.51 268 ILE A C 1
ATOM 906 O O . ILE A 1 113 ? -4.189 40.486 -5.192 1.00 19.25 268 ILE A O 1
ATOM 911 N N . ARG A 1 114 ? -4.456 42.688 -5.637 1.00 17.81 269 ARG A N 1
ATOM 912 C CA . ARG A 1 114 ? -4.023 42.573 -7.017 1.00 18.36 269 ARG A CA 1
ATOM 913 C C . ARG A 1 114 ? -3.080 43.738 -7.306 1.00 18.46 269 ARG A C 1
ATOM 914 O O . ARG A 1 114 ? -3.469 44.904 -7.176 1.00 18.89 269 ARG A O 1
ATOM 922 N N . GLY A 1 115 ? -1.842 43.407 -7.673 1.00 19.10 270 GLY A N 1
ATOM 923 C CA . GLY A 1 115 ? -0.805 44.400 -7.970 1.00 19.90 270 GLY A CA 1
ATOM 924 C C . GLY A 1 115 ? 0.535 43.837 -7.490 1.00 19.59 270 GLY A C 1
ATOM 925 O O . GLY A 1 115 ? 0.671 43.526 -6.318 1.00 18.03 270 GLY A O 1
ATOM 926 N N . LEU A 1 116 ? 1.526 43.702 -8.369 1.00 20.01 271 LEU A N 1
ATOM 927 C CA . LEU A 1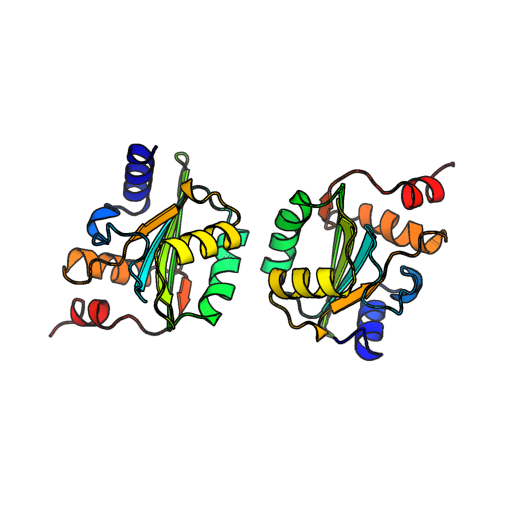 116 ? 2.811 43.127 -7.949 1.00 20.79 271 LEU A CA 1
ATOM 928 C C . LEU A 1 116 ? 3.555 43.890 -6.845 1.00 21.52 271 LEU A C 1
ATOM 929 O O . LEU A 1 116 ? 4.066 43.273 -5.906 1.00 21.59 271 LEU A O 1
ATOM 934 N N . SER A 1 117 ? 3.632 45.219 -6.937 1.00 21.27 272 SER A N 1
ATOM 935 C CA . SER A 1 117 ? 4.353 45.969 -5.899 1.00 21.18 272 SER A CA 1
ATOM 936 C C . SER A 1 117 ? 3.717 45.815 -4.533 1.00 20.25 272 SER A C 1
ATOM 937 O O . SER A 1 117 ? 4.417 45.803 -3.508 1.00 19.84 272 SER A O 1
ATOM 940 N N . ALA A 1 118 ? 2.387 45.714 -4.510 1.00 19.06 273 ALA A N 1
ATOM 941 C CA . ALA A 1 118 ? 1.679 45.527 -3.253 1.00 18.02 273 ALA A CA 1
ATOM 942 C C . ALA A 1 118 ? 2.047 44.163 -2.685 1.00 17.95 273 ALA A C 1
ATOM 943 O O . ALA A 1 118 ? 2.340 44.057 -1.487 1.00 18.35 273 ALA A O 1
ATOM 945 N N . ALA A 1 119 ? 2.022 43.112 -3.512 1.00 16.52 274 ALA A N 1
ATOM 946 C CA . ALA A 1 119 ? 2.397 41.768 -2.995 1.00 17.77 274 ALA A CA 1
ATOM 947 C C . ALA A 1 119 ? 3.864 41.725 -2.527 1.00 18.07 274 ALA A C 1
ATOM 948 O O . ALA A 1 119 ? 4.177 41.075 -1.520 1.00 18.57 274 ALA A O 1
ATOM 950 N N . LEU A 1 120 ? 4.758 42.424 -3.225 1.00 18.96 275 LEU A N 1
ATOM 951 C CA . LEU A 1 120 ? 6.178 42.445 -2.814 1.00 19.76 275 LEU A CA 1
ATOM 952 C C . LEU A 1 120 ? 6.433 43.173 -1.492 1.00 20.42 275 LEU A C 1
ATOM 953 O O . LEU A 1 120 ? 7.463 42.939 -0.856 1.00 21.33 275 LEU A O 1
ATOM 958 N N . PHE A 1 121 ? 5.527 44.062 -1.066 1.00 20.93 276 PHE A N 1
ATOM 959 C CA . PHE A 1 121 ? 5.727 44.746 0.227 1.00 21.02 276 PHE A CA 1
ATOM 960 C C . PHE A 1 121 ? 5.749 43.676 1.317 1.00 20.63 276 PHE A C 1
ATOM 961 O O . PHE A 1 121 ? 6.593 43.713 2.220 1.00 21.00 276 PHE A O 1
ATOM 969 N N . TRP A 1 122 ? 4.812 42.727 1.247 1.00 19.36 277 TRP A N 1
ATOM 970 C CA . TRP A 1 122 ? 4.724 41.664 2.250 1.00 19.16 277 TRP A CA 1
ATOM 971 C C . TRP A 1 122 ? 5.821 40.609 2.069 1.00 19.87 277 TRP A C 1
ATOM 972 O O . TRP A 1 122 ? 6.365 40.084 3.046 1.00 21.12 277 TRP A O 1
ATOM 983 N N . PHE A 1 123 ? 6.156 40.299 0.826 1.00 20.11 278 PHE A N 1
ATOM 984 C CA . PHE A 1 123 ? 7.215 39.309 0.560 1.00 19.88 278 PHE A CA 1
ATOM 985 C C . PHE A 1 123 ? 8.534 39.854 1.143 1.00 19.80 278 PHE A C 1
ATOM 986 O O . PHE A 1 123 ? 9.249 39.138 1.852 1.00 19.57 278 PHE A O 1
ATOM 994 N N . LYS A 1 124 ? 8.827 41.132 0.899 1.00 19.36 279 LYS A N 1
ATOM 995 C CA . LYS A 1 124 ? 10.063 41.750 1.412 1.00 19.95 279 LYS A CA 1
ATOM 996 C C . LYS A 1 124 ? 10.101 41.756 2.939 1.00 21.51 279 LYS A C 1
ATOM 997 O O . LYS A 1 124 ? 11.160 41.536 3.579 1.00 19.51 279 LYS A O 1
ATOM 1003 N N . SER A 1 125 ? 8.944 42.039 3.534 1.00 21.04 280 SER A N 1
ATOM 1004 C CA . SER A 1 125 ? 8.815 42.043 4.978 1.00 21.68 280 SER A CA 1
ATOM 1005 C C . SER A 1 125 ? 9.090 40.639 5.569 1.00 22.35 280 SER A C 1
ATOM 1006 O O . SER A 1 125 ? 9.683 40.523 6.637 1.00 21.54 280 SER A O 1
ATOM 1009 N N . SER A 1 126 ? 8.675 39.581 4.879 1.00 23.63 281 SER A N 1
ATOM 1010 C CA . SER A 1 126 ? 8.897 38.226 5.393 1.00 26.65 281 SER A CA 1
ATOM 1011 C C . SER A 1 126 ? 10.379 37.809 5.405 1.00 27.85 281 SER A C 1
ATOM 1012 O O . SER A 1 126 ? 10.747 36.766 5.990 1.00 27.80 281 SER A O 1
ATOM 1015 N N . LEU A 1 127 ? 11.223 38.616 4.767 1.00 28.49 282 LEU A N 1
ATOM 1016 C CA . LEU A 1 127 ? 12.661 38.322 4.720 1.00 30.05 282 LEU A CA 1
ATOM 1017 C C . LEU A 1 127 ? 13.457 38.988 5.864 1.00 32.12 282 LEU A C 1
ATOM 1018 O O . LEU A 1 127 ? 14.665 38.753 6.015 1.00 31.54 282 LEU A O 1
ATOM 1023 N N . SER A 1 128 ? 12.796 39.817 6.671 1.00 32.65 283 SER A N 1
ATOM 1024 C CA . SER A 1 128 ? 13.477 40.467 7.794 1.00 34.47 283 SER A CA 1
ATOM 1025 C C . SER A 1 128 ? 13.443 39.521 8.984 1.00 35.57 283 SER A C 1
ATOM 1026 O O . SER A 1 128 ? 12.459 38.811 9.202 1.00 36.11 283 SER A O 1
ATOM 1029 N N . PRO A 1 129 ? 14.530 39.483 9.770 1.00 36.15 284 PRO A N 1
ATOM 1030 C CA . PRO A 1 129 ? 14.547 38.583 10.933 1.00 35.85 284 PRO A CA 1
ATOM 1031 C C . PRO A 1 129 ? 13.641 39.073 12.072 1.00 34.72 284 PRO A C 1
ATOM 1032 O O . PRO A 1 129 ? 13.103 38.268 12.841 1.00 35.27 284 PRO A O 1
ATOM 1036 N N . ALA A 1 130 ? 13.452 40.391 12.137 1.00 33.01 285 ALA A N 1
ATOM 1037 C CA . ALA A 1 130 ? 12.630 41.048 13.155 1.00 32.28 285 ALA A CA 1
ATOM 1038 C C . ALA A 1 130 ? 11.109 40.875 13.002 1.00 31.51 285 ALA A C 1
ATOM 1039 O O . ALA A 1 130 ? 10.362 41.047 13.962 1.00 30.53 285 ALA A O 1
ATOM 1041 N N . THR A 1 131 ? 10.654 40.526 11.803 1.00 29.21 286 THR A N 1
ATOM 1042 C CA . THR A 1 131 ? 9.218 40.348 11.544 1.00 26.47 286 THR A CA 1
ATOM 1043 C C . THR A 1 131 ? 8.627 39.146 12.287 1.00 25.50 286 THR A C 1
ATOM 1044 O O . THR A 1 131 ? 9.240 38.081 12.323 1.00 25.47 286 THR A O 1
ATOM 1048 N N . LEU A 1 132 ? 7.448 39.311 12.900 1.00 24.09 287 LEU A N 1
ATOM 1049 C CA . LEU A 1 132 ? 6.797 38.207 13.614 1.00 24.43 287 LEU A CA 1
ATOM 1050 C C . LEU A 1 132 ? 5.831 37.534 12.625 1.00 25.92 287 LEU A C 1
ATOM 1051 O O . LEU A 1 132 ? 5.097 38.212 11.898 1.00 25.28 287 LEU A O 1
ATOM 1056 N N . LYS A 1 133 ? 5.816 36.204 12.600 1.00 27.53 288 LYS A N 1
ATOM 1057 C CA . LYS A 1 133 ? 4.995 35.495 11.622 1.00 28.79 288 LYS A CA 1
ATOM 1058 C C . LYS A 1 133 ? 4.273 34.295 12.180 1.00 30.21 288 LYS A C 1
ATOM 1059 O O . LYS A 1 133 ? 4.794 33.599 13.066 1.00 30.20 288 LYS A O 1
ATOM 1065 N N . HIS A 1 134 ? 3.078 34.046 11.637 1.00 29.51 289 HIS A N 1
ATOM 1066 C CA . HIS A 1 134 ? 2.241 32.923 12.036 1.00 30.43 289 HIS A CA 1
ATOM 1067 C C . HIS A 1 134 ? 1.374 32.485 10.864 1.00 30.72 289 HIS A C 1
ATOM 1068 O O . HIS A 1 134 ? 0.781 33.324 10.189 1.00 28.24 289 HIS A O 1
ATOM 1075 N N . GLY A 1 135 ? 1.334 31.176 10.613 1.00 30.80 290 GLY A N 1
ATOM 1076 C CA . GLY A 1 135 ? 0.500 30.638 9.550 1.00 32.91 290 GLY A CA 1
ATOM 1077 C C . GLY A 1 135 ? 1.025 30.595 8.126 1.00 33.80 290 GLY A C 1
ATOM 1078 O O . GLY A 1 135 ? 2.129 31.052 7.822 1.00 34.44 290 GLY A O 1
ATOM 1079 N N . ALA A 1 136 ? 0.204 30.050 7.232 1.00 35.10 291 ALA A N 1
ATOM 1080 C CA . ALA A 1 136 ? 0.595 29.953 5.831 1.00 35.49 291 ALA A CA 1
ATOM 1081 C C . ALA A 1 136 ? 0.266 31.231 5.047 1.00 34.93 291 ALA A C 1
ATOM 1082 O O . ALA A 1 136 ? -0.826 31.792 5.161 1.00 35.30 291 ALA A O 1
ATOM 1084 N N . LEU A 1 137 ? 1.228 31.662 4.244 1.00 34.39 292 LEU A N 1
ATOM 1085 C CA . LEU A 1 137 ? 1.111 32.866 3.431 1.00 33.01 292 LEU A CA 1
ATOM 1086 C C . LEU A 1 137 ? -0.174 32.879 2.575 1.00 30.72 292 LEU A C 1
ATOM 1087 O O . LEU A 1 137 ? -0.588 31.847 2.049 1.00 30.02 292 LEU A O 1
ATOM 1092 N N . PRO A 1 138 ? -0.859 34.040 2.490 1.00 27.87 293 PRO A N 1
ATOM 1093 C CA . PRO A 1 138 ? -2.075 34.079 1.670 1.00 27.02 293 PRO A CA 1
ATOM 1094 C C . PRO A 1 138 ? -1.759 33.771 0.192 1.00 26.23 293 PRO A C 1
ATOM 1095 O O . PRO A 1 138 ? -0.744 34.218 -0.350 1.00 24.75 293 PRO A O 1
ATOM 1099 N N . GLU A 1 139 ? -2.649 33.024 -0.453 1.00 25.96 294 GLU A N 1
ATOM 1100 C CA . GLU A 1 139 ? -2.493 32.663 -1.857 1.00 25.78 294 GLU A CA 1
ATOM 1101 C C . GLU A 1 139 ? -2.292 33.858 -2.788 1.00 24.78 294 GLU A C 1
ATOM 1102 O O . GLU A 1 139 ? -1.527 33.747 -3.757 1.00 25.57 294 GLU A O 1
ATOM 1108 N N . TRP A 1 140 ? -2.942 34.999 -2.530 1.00 23.20 295 TRP A N 1
ATOM 1109 C CA . TRP A 1 140 ? -2.733 36.121 -3.442 1.00 21.42 295 TRP A CA 1
ATOM 1110 C C . TRP A 1 140 ? -1.282 36.645 -3.406 1.00 21.14 295 TRP A C 1
ATOM 1111 O O . TRP A 1 140 ? -0.781 37.160 -4.415 1.00 20.18 295 TRP A O 1
ATOM 1122 N N . ILE A 1 141 ? -0.598 36.503 -2.274 1.00 19.64 296 ILE A N 1
ATOM 1123 C CA . ILE A 1 141 ? 0.802 36.940 -2.203 1.00 20.71 296 ILE A CA 1
ATOM 1124 C C . ILE A 1 141 ? 1.673 35.859 -2.851 1.00 20.13 296 ILE A C 1
ATOM 1125 O O . ILE A 1 141 ? 2.516 36.155 -3.697 1.00 21.66 296 ILE A O 1
ATOM 1130 N N . ARG A 1 142 ? 1.449 34.600 -2.482 1.00 20.95 297 ARG A N 1
ATOM 1131 C CA . ARG A 1 142 ? 2.230 33.473 -3.026 1.00 22.40 297 ARG A CA 1
ATOM 1132 C C . ARG A 1 142 ? 2.182 33.409 -4.562 1.00 22.56 297 ARG A C 1
ATOM 1133 O O . ARG A 1 142 ? 3.218 33.290 -5.234 1.00 22.59 297 ARG A O 1
ATOM 1141 N N . ALA A 1 143 ? 0.977 33.492 -5.120 1.00 21.18 298 ALA A N 1
ATOM 1142 C CA . ALA A 1 143 ? 0.799 33.411 -6.563 1.00 21.56 298 ALA A CA 1
ATOM 1143 C C . ALA A 1 143 ? 1.474 34.524 -7.357 1.00 22.06 298 ALA A C 1
ATOM 1144 O O . ALA A 1 143 ? 2.085 34.261 -8.404 1.00 23.04 298 ALA A O 1
ATOM 1146 N N . GLN A 1 144 ? 1.374 35.761 -6.883 1.00 20.34 299 GLN A N 1
ATOM 1147 C CA . GLN A 1 144 ? 1.986 36.871 -7.603 1.00 21.61 299 GLN A CA 1
ATOM 1148 C C . GLN A 1 144 ? 3.516 36.959 -7.423 1.00 22.37 299 GLN A C 1
ATOM 1149 O O . GLN A 1 144 ? 4.190 37.614 -8.224 1.00 23.43 299 GLN A O 1
ATOM 1155 N N . THR A 1 145 ? 4.063 36.327 -6.386 1.00 23.63 300 THR A N 1
ATOM 1156 C CA . THR A 1 145 ? 5.520 36.374 -6.168 1.00 25.86 300 THR A CA 1
ATOM 1157 C C . THR A 1 145 ? 6.250 35.063 -6.524 1.00 29.42 300 THR A C 1
ATOM 1158 O O . THR A 1 145 ? 7.374 34.818 -6.056 1.00 29.58 300 THR A O 1
ATOM 1162 N N . THR A 1 146 ? 5.623 34.246 -7.370 1.00 32.28 301 THR A N 1
ATOM 1163 C CA . THR A 1 146 ? 6.189 32.959 -7.794 1.00 37.50 301 THR A CA 1
ATOM 1164 C C . THR A 1 146 ? 6.051 32.719 -9.301 1.00 40.24 301 THR A C 1
ATOM 1165 O O . THR A 1 1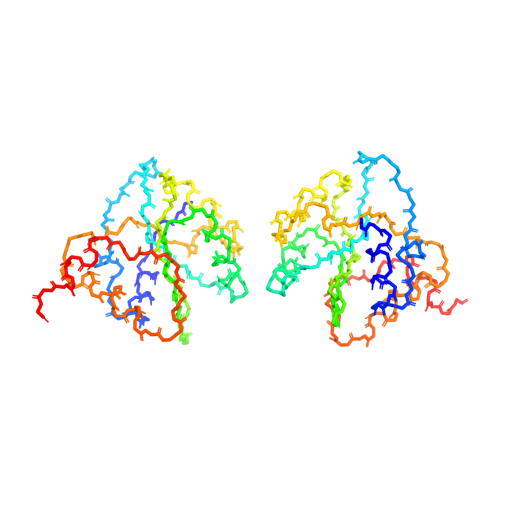46 ? 5.182 33.299 -9.949 1.00 40.45 301 THR A O 1
ATOM 1169 N N . LEU A 1 147 ? 6.927 31.860 -9.835 1.00 45.76 302 LEU A N 1
ATOM 1170 C CA . LEU A 1 147 ? 6.960 31.444 -11.256 1.00 49.68 302 LEU A CA 1
ATOM 1171 C C . LEU A 1 147 ? 8.123 32.046 -12.063 1.00 52.08 302 LEU A C 1
ATOM 1172 O O . LEU A 1 147 ? 7.915 32.759 -13.056 1.00 53.44 302 LEU A O 1
ATOM 1177 N N . ASN A 1 148 ? 9.340 31.733 -11.609 1.00 53.76 303 ASN A N 1
ATOM 1178 C CA . ASN A 1 148 ? 10.614 32.163 -12.196 0.00 55.12 303 ASN A CA 1
ATOM 1179 C C . ASN A 1 148 ? 11.429 33.043 -11.258 0.00 55.58 303 ASN A C 1
ATOM 1180 O O . ASN A 1 148 ? 12.245 32.490 -10.490 0.00 55.81 303 ASN A O 1
ATOM 1186 N N . ALA B 1 4 ? -4.307 19.888 42.065 1.00 46.18 159 ALA B N 1
ATOM 1187 C CA . ALA B 1 4 ? -2.910 20.379 42.172 1.00 46.04 159 ALA B CA 1
ATOM 1188 C C . ALA B 1 4 ? -2.811 21.544 43.153 1.00 45.46 159 ALA B C 1
ATOM 1189 O O . ALA B 1 4 ? -1.752 22.152 43.277 1.00 46.13 159 ALA B O 1
ATOM 1191 N N . THR B 1 5 ? -3.909 21.857 43.841 1.00 44.74 160 THR B N 1
ATOM 1192 C CA . THR B 1 5 ? -3.904 22.948 44.810 1.00 43.96 160 THR B CA 1
ATOM 1193 C C . THR B 1 5 ? -2.868 22.675 45.899 1.00 42.89 160 THR B C 1
ATOM 1194 O O . THR B 1 5 ? -2.209 23.596 46.387 1.00 42.87 160 THR B O 1
ATOM 1198 N N . VAL B 1 6 ? -2.720 21.407 46.277 1.00 41.36 161 VAL B N 1
ATOM 1199 C CA . VAL B 1 6 ? -1.735 21.040 47.284 1.00 40.17 161 VAL B CA 1
ATOM 1200 C C . VAL B 1 6 ? -0.334 21.384 46.761 1.00 39.27 161 VAL B C 1
ATOM 1201 O O . VAL B 1 6 ? 0.529 21.819 47.519 1.00 38.89 161 VAL B O 1
ATOM 1205 N N . PHE B 1 7 ? -0.119 21.223 45.456 1.00 38.65 162 PHE B N 1
ATOM 1206 C CA . PHE B 1 7 ? 1.185 21.528 44.866 1.00 38.74 162 PHE B CA 1
ATOM 1207 C C . PHE B 1 7 ? 1.353 23.025 44.536 1.00 36.95 162 PHE B C 1
ATOM 1208 O O . PHE B 1 7 ? 2.472 23.516 44.458 1.00 36.49 162 PHE B O 1
ATOM 1216 N N . LYS B 1 8 ? 0.250 23.744 44.338 1.00 36.01 163 LYS B N 1
ATOM 1217 C CA . LYS B 1 8 ? 0.325 25.199 44.072 1.00 35.16 163 LYS B CA 1
ATOM 1218 C C . LYS B 1 8 ? 0.856 25.858 45.351 1.00 33.21 163 LYS B C 1
ATOM 1219 O O . LYS B 1 8 ? 1.811 26.643 45.332 1.00 32.73 163 LYS B O 1
ATOM 1225 N N . LEU B 1 9 ? 0.200 25.519 46.458 1.00 32.32 164 LEU B N 1
ATOM 1226 C CA . LEU B 1 9 ? 0.558 26.018 47.779 1.00 31.17 164 LEU B CA 1
ATOM 1227 C C . LEU B 1 9 ? 2.027 25.743 48.094 1.00 30.71 164 LEU B C 1
ATOM 1228 O O . LEU B 1 9 ? 2.722 26.600 48.652 1.00 30.08 164 LEU B O 1
ATOM 1233 N N . GLY B 1 10 ? 2.502 24.556 47.714 1.00 30.15 165 GLY B N 1
ATOM 1234 C CA . GLY B 1 10 ? 3.894 24.192 47.945 1.00 29.57 165 GLY B CA 1
ATOM 1235 C C . GLY B 1 10 ? 4.850 25.010 47.092 1.00 29.91 165 GLY B C 1
ATOM 1236 O O . GLY B 1 10 ? 5.908 25.428 47.567 1.00 30.56 165 GLY B O 1
ATOM 1237 N N . LEU B 1 11 ? 4.491 25.244 45.830 1.00 29.57 166 LEU B N 1
ATOM 1238 C CA . LEU B 1 11 ? 5.343 26.037 44.947 1.00 29.97 166 LEU B CA 1
ATOM 1239 C C . LEU B 1 11 ? 5.406 27.485 45.451 1.00 29.71 166 LEU B C 1
ATOM 1240 O O . LEU B 1 11 ? 6.475 28.096 45.478 1.00 29.15 166 LEU B O 1
ATOM 1245 N N . PHE B 1 12 ? 4.253 28.029 45.847 1.00 29.84 167 PHE B N 1
ATOM 1246 C CA . PHE B 1 12 ? 4.207 29.400 46.361 1.00 29.86 167 PHE B CA 1
ATOM 1247 C C . PHE B 1 12 ? 5.173 29.567 47.541 1.00 30.00 167 PHE B C 1
ATOM 1248 O O . PHE B 1 12 ? 6.023 30.458 47.536 1.00 29.91 167 PHE B O 1
ATOM 1256 N N . LYS B 1 13 ? 5.060 28.707 48.547 1.00 30.77 168 LYS B N 1
ATOM 1257 C CA . LYS B 1 13 ? 5.937 28.824 49.721 1.00 33.79 168 LYS B CA 1
ATOM 1258 C C . LYS B 1 13 ? 7.412 28.633 49.389 1.00 34.80 168 LYS B C 1
ATOM 1259 O O . LYS B 1 13 ? 8.287 29.284 49.973 1.00 34.45 168 LYS B O 1
ATOM 1265 N N . SER B 1 14 ? 7.683 27.738 48.448 1.00 36.48 169 SER B N 1
ATOM 1266 C CA . SER B 1 14 ? 9.050 27.469 48.040 1.00 37.31 169 SER B CA 1
ATOM 1267 C C . SER B 1 14 ? 9.689 28.723 47.452 1.00 37.49 169 SER B C 1
ATOM 1268 O O . SER B 1 14 ? 10.847 29.033 47.729 1.00 37.93 169 SER B O 1
ATOM 1271 N N . LEU B 1 15 ? 8.919 29.445 46.643 1.00 36.03 170 LEU B N 1
ATOM 1272 C CA . LEU B 1 15 ? 9.399 30.641 45.976 1.00 34.46 170 LEU B CA 1
ATOM 1273 C C . LEU B 1 15 ? 9.390 31.923 46.811 1.00 34.81 170 LEU B C 1
ATOM 1274 O O . LEU B 1 15 ? 10.375 32.671 46.805 1.00 33.61 170 LEU B O 1
ATOM 1279 N N . PHE B 1 16 ? 8.283 32.183 47.513 1.00 34.12 171 PHE B N 1
ATOM 1280 C CA . PHE B 1 16 ? 8.162 33.398 48.312 1.00 33.43 171 PHE B CA 1
ATOM 1281 C C . PHE B 1 16 ? 8.528 33.297 49.784 1.00 34.58 171 PHE B C 1
ATOM 1282 O O . PHE B 1 16 ? 8.534 34.307 50.491 1.00 33.55 171 PHE B O 1
ATOM 1290 N N . LEU B 1 17 ? 8.830 32.085 50.243 1.00 36.45 172 LEU B N 1
ATOM 1291 C CA . LEU B 1 17 ? 9.276 31.846 51.620 1.00 38.82 172 LEU B CA 1
ATOM 1292 C C . LEU B 1 17 ? 8.246 31.829 52.737 1.00 39.13 172 LEU B C 1
ATOM 1293 O O . LEU B 1 17 ? 8.617 31.798 53.907 1.00 40.51 172 LEU B O 1
ATOM 1298 N N . CYS B 1 18 ? 6.965 31.862 52.395 1.00 38.63 173 CYS B N 1
ATOM 1299 C CA . CYS B 1 18 ? 5.911 31.803 53.404 1.00 37.92 173 CYS B CA 1
ATOM 1300 C C . CYS B 1 18 ? 4.638 31.284 52.755 1.00 35.82 173 CYS B C 1
ATOM 1301 O O . CYS B 1 18 ? 4.535 31.237 51.530 1.00 35.28 173 CYS B O 1
ATOM 1304 N N . SER B 1 19 ? 3.665 30.912 53.577 1.00 33.01 174 SER B N 1
ATOM 1305 C CA . SER B 1 19 ? 2.419 30.342 53.077 1.00 31.28 174 SER B CA 1
ATOM 1306 C C . SER B 1 19 ? 1.388 31.373 52.605 1.00 29.72 174 SER B C 1
ATOM 1307 O O . SER B 1 19 ? 1.181 32.386 53.260 1.00 29.36 174 SER B O 1
ATOM 1310 N N . PHE B 1 20 ? 0.748 31.094 51.473 1.00 28.02 175 PHE B N 1
ATOM 1311 C CA . PHE B 1 20 ? -0.282 31.971 50.917 1.00 26.69 175 PHE B CA 1
ATOM 1312 C C . PHE B 1 20 ? -1.361 32.177 51.989 1.00 26.41 175 PHE B C 1
ATOM 1313 O O . PHE B 1 20 ? -1.991 33.228 52.053 1.00 26.62 175 PHE B O 1
ATOM 1321 N N . HIS B 1 21 ? -1.556 31.183 52.850 1.00 26.34 176 HIS B N 1
ATOM 1322 C CA . HIS B 1 21 ? -2.560 31.272 53.914 1.00 26.78 176 HIS B CA 1
ATOM 1323 C C . HIS B 1 21 ? -2.197 32.252 55.019 1.00 26.46 176 HIS B C 1
ATOM 1324 O O . HIS B 1 21 ? -3.081 32.751 55.713 1.00 27.09 176 HIS B O 1
ATOM 1331 N N . ASP B 1 22 ? -0.907 32.511 55.200 1.00 24.21 177 ASP B N 1
ATOM 1332 C CA . ASP B 1 22 ? -0.472 33.440 56.236 1.00 24.41 177 ASP B CA 1
ATOM 1333 C C . ASP B 1 22 ? -0.511 34.907 55.813 1.00 22.08 177 ASP B C 1
ATOM 1334 O O . ASP B 1 22 ? -0.274 35.786 56.639 1.00 22.45 177 ASP B O 1
ATOM 1339 N N . ILE B 1 23 ? -0.766 35.179 54.537 1.00 20.13 178 ILE B N 1
ATOM 1340 C CA . ILE B 1 23 ? -0.866 36.579 54.123 1.00 18.92 178 ILE B CA 1
ATOM 1341 C C . ILE B 1 23 ? -2.285 36.929 53.645 1.00 18.30 178 ILE B C 1
ATOM 1342 O O . ILE B 1 23 ? -2.531 38.048 53.188 1.00 17.49 178 ILE B O 1
ATOM 1347 N N . THR B 1 24 ? -3.229 35.995 53.778 1.00 18.28 179 THR B N 1
ATOM 1348 C CA . THR B 1 24 ? -4.619 36.250 53.362 1.00 18.34 179 THR B CA 1
ATOM 1349 C C . THR B 1 24 ? -5.642 35.811 54.444 1.00 19.65 179 THR B C 1
ATOM 1350 O O . THR B 1 24 ? -5.276 35.165 55.437 1.00 18.66 179 THR B O 1
ATOM 1354 N N . ARG B 1 25 ? -6.909 36.198 54.256 1.00 19.75 180 ARG B N 1
ATOM 1355 C CA . ARG B 1 25 ? -7.999 35.769 55.150 1.00 20.96 180 ARG B CA 1
ATOM 1356 C C . ARG B 1 25 ? -9.052 35.179 54.209 1.00 22.57 180 ARG B C 1
ATOM 1357 O O . ARG B 1 25 ? -8.977 35.395 52.990 1.00 23.28 180 ARG B O 1
ATOM 1365 N N . LEU B 1 26 ? -10.031 34.451 54.747 1.00 22.83 181 LEU B N 1
ATOM 1366 C CA . LEU B 1 26 ? -11.005 33.762 53.882 1.00 23.58 181 LEU B CA 1
ATOM 1367 C C . LEU B 1 26 ? -12.368 34.355 53.594 1.00 23.04 181 LEU B C 1
ATOM 1368 O O . LEU B 1 26 ? -13.065 34.787 54.501 1.00 21.51 181 LEU B O 1
ATOM 1373 N N . PHE B 1 27 ? -12.735 34.339 52.308 1.00 23.19 182 PHE B N 1
ATOM 1374 C CA . PHE B 1 27 ? -14.049 34.773 51.813 1.00 23.41 182 PHE B CA 1
ATOM 1375 C C . PHE B 1 27 ? -14.572 33.498 51.133 1.00 25.68 182 PHE B C 1
ATOM 1376 O O . PHE B 1 27 ? -14.088 33.140 50.056 1.00 25.61 182 PHE B O 1
ATOM 1384 N N . LYS B 1 28 ? -15.543 32.816 51.733 1.00 27.70 183 LYS B N 1
ATOM 1385 C CA . LYS B 1 28 ? -16.064 31.569 51.148 1.00 30.73 183 LYS B CA 1
ATOM 1386 C C . LYS B 1 28 ? -17.059 31.778 49.990 1.00 30.83 183 LYS B C 1
ATOM 1387 O O . LYS B 1 28 ? -17.243 30.898 49.144 1.00 31.56 183 LYS B O 1
ATOM 1393 N N . ASN B 1 29 ? -17.691 32.944 49.952 1.00 31.11 184 ASN B N 1
ATOM 1394 C CA . ASN B 1 29 ? -18.681 33.280 48.927 1.00 30.53 184 ASN B CA 1
ATOM 1395 C C . ASN B 1 29 ? -18.041 34.096 47.789 1.00 30.17 184 ASN B C 1
ATOM 1396 O O . ASN B 1 29 ? -17.517 35.198 48.014 1.00 27.99 184 ASN B O 1
ATOM 1401 N N . ASP B 1 30 ? -18.098 33.551 46.571 1.00 28.53 185 ASP B N 1
ATOM 1402 C CA . ASP B 1 30 ? -17.532 34.214 45.388 1.00 27.59 185 ASP B CA 1
ATOM 1403 C C . ASP B 1 30 ? -18.250 35.508 44.979 1.00 27.00 185 ASP B C 1
ATOM 1404 O O . ASP B 1 30 ? -17.828 36.158 44.031 1.00 26.64 185 ASP B O 1
ATOM 1409 N N . LYS B 1 31 ? -19.339 35.871 45.653 1.00 26.65 186 LYS B N 1
ATOM 1410 C CA . LYS B 1 31 ? -20.086 37.099 45.328 1.00 26.99 186 LYS B CA 1
ATOM 1411 C C . LYS B 1 31 ? -19.783 38.289 46.244 1.00 26.30 186 LYS B C 1
ATOM 1412 O O . LYS B 1 31 ? -20.156 39.416 45.942 1.00 25.99 186 LYS B O 1
ATOM 1418 N N . THR B 1 32 ? -19.132 38.043 47.375 1.00 25.75 187 THR B N 1
ATOM 1419 C CA . THR B 1 32 ? -18.804 39.120 48.316 1.00 24.77 187 THR B CA 1
ATOM 1420 C C . THR B 1 32 ? -17.816 40.095 47.675 1.00 24.19 187 THR B C 1
ATOM 1421 O O . THR B 1 32 ? -16.744 39.674 47.227 1.00 24.03 187 THR B O 1
ATOM 1425 N N . THR B 1 33 ? -18.152 41.381 47.619 1.00 24.28 188 THR B N 1
ATOM 1426 C CA . THR B 1 33 ? -17.235 42.371 47.011 1.00 24.76 188 THR B CA 1
ATOM 1427 C C . THR B 1 33 ? -16.241 42.963 48.013 1.00 24.33 188 THR B C 1
ATOM 1428 O O . THR B 1 33 ? -16.507 42.990 49.219 1.00 24.61 188 THR B O 1
ATOM 1432 N N . ASN B 1 34 ? -15.107 43.448 47.497 1.00 23.72 189 ASN B N 1
ATOM 1433 C CA . ASN B 1 34 ? -14.067 44.072 48.314 1.00 22.31 189 ASN B CA 1
ATOM 1434 C C . ASN B 1 34 ? -13.108 44.839 47.403 1.00 21.10 189 ASN B C 1
ATOM 1435 O O . ASN B 1 34 ? -12.873 44.444 46.257 1.00 19.93 189 ASN B O 1
ATOM 1440 N N . GLN B 1 35 ? -12.573 45.949 47.897 1.00 20.17 190 GLN B N 1
ATOM 1441 C CA . GLN B 1 35 ? -11.596 46.696 47.126 1.00 19.28 190 GLN B CA 1
ATOM 1442 C C . GLN B 1 35 ? -10.214 46.019 47.085 1.00 19.59 190 GLN B C 1
ATOM 1443 O O . GLN B 1 35 ? -9.572 45.998 46.032 1.00 19.63 190 GLN B O 1
ATOM 1449 N N . GLN B 1 36 ? -9.754 45.496 48.222 1.00 18.83 191 GLN B N 1
ATOM 1450 C CA . GLN B 1 36 ? -8.411 44.869 48.306 1.00 19.34 191 GLN B CA 1
ATOM 1451 C C . GLN B 1 36 ? -8.408 43.361 48.083 1.00 17.41 191 GLN B C 1
ATOM 1452 O O . GLN B 1 36 ? -9.212 42.645 48.676 1.00 18.19 191 GLN B O 1
ATOM 1458 N N . TRP B 1 37 ? -7.499 42.896 47.226 1.00 17.48 192 TRP B N 1
ATOM 1459 C CA . TRP B 1 37 ? -7.377 41.487 46.872 1.00 18.83 192 TRP B CA 1
ATOM 1460 C C . TRP B 1 37 ? -5.916 41.030 46.785 1.00 19.41 192 TRP B C 1
ATOM 1461 O O . TRP B 1 37 ? -5.040 41.805 46.368 1.00 18.63 192 TRP B O 1
ATOM 1472 N N . VAL B 1 38 ? -5.661 39.778 47.168 1.00 18.63 193 VAL B N 1
ATOM 1473 C CA . VAL B 1 38 ? -4.323 39.202 47.027 1.00 18.27 193 VAL B CA 1
ATOM 1474 C C . VAL B 1 38 ? -4.495 38.142 45.927 1.00 19.45 193 VAL B C 1
ATOM 1475 O O . VAL B 1 38 ? -5.395 37.292 46.012 1.00 19.52 193 VAL B O 1
ATOM 1479 N N . LEU B 1 39 ? -3.673 38.220 44.880 1.00 19.21 194 LEU B N 1
ATOM 1480 C CA . LEU B 1 39 ? -3.732 37.259 43.761 1.00 18.85 194 LEU B CA 1
ATOM 1481 C C . LEU B 1 39 ? -2.411 36.518 43.531 1.00 19.89 194 LEU B C 1
ATOM 1482 O O . LEU B 1 39 ? -1.341 37.144 43.465 1.00 20.89 194 LEU B O 1
ATOM 1487 N N . ALA B 1 40 ? -2.479 35.191 43.408 1.00 20.20 195 ALA B N 1
ATOM 1488 C CA . ALA B 1 40 ? -1.293 34.398 43.068 1.00 21.26 195 ALA B CA 1
ATOM 1489 C C . ALA B 1 40 ? -1.627 33.786 41.689 1.00 22.98 195 ALA B C 1
ATOM 1490 O O . ALA B 1 40 ? -2.757 33.303 41.493 1.00 23.86 195 ALA B O 1
ATOM 1492 N N . VAL B 1 41 ? -0.670 33.826 40.750 1.00 23.93 196 VAL B N 1
ATOM 1493 C CA . VAL B 1 41 ? -0.869 33.300 39.378 1.00 24.13 196 VAL B CA 1
ATOM 1494 C C . VAL B 1 41 ? 0.263 32.332 39.010 1.00 25.42 196 VAL B C 1
ATOM 1495 O O . VAL B 1 41 ? 1.434 32.683 39.110 1.00 25.21 196 VAL B O 1
ATOM 1499 N N . PHE B 1 42 ? -0.085 31.144 38.526 1.00 26.97 197 PHE B N 1
ATOM 1500 C CA . PHE B 1 42 ? 0.913 30.142 38.171 1.00 28.11 197 PHE B CA 1
ATOM 1501 C C . PHE B 1 42 ? 1.080 29.909 36.663 1.00 29.23 197 PHE B C 1
ATOM 1502 O O . PHE B 1 42 ? 0.096 29.781 35.934 1.00 28.85 197 PHE B O 1
ATOM 1510 N N . GLY B 1 43 ? 2.331 29.847 36.210 1.00 30.15 198 GLY B N 1
ATOM 1511 C CA . GLY B 1 43 ? 2.607 29.582 34.803 1.00 31.96 198 GLY B CA 1
ATOM 1512 C C . GLY B 1 43 ? 2.279 30.700 33.838 1.00 32.96 198 GLY B C 1
ATOM 1513 O O . GLY B 1 43 ? 1.901 30.457 32.684 1.00 34.43 198 GLY B O 1
ATOM 1514 N N . LEU B 1 44 ? 2.429 31.922 34.320 1.00 31.88 199 LEU B N 1
ATOM 1515 C CA . LEU B 1 44 ? 2.159 33.139 33.561 1.00 31.84 199 LEU B CA 1
ATOM 1516 C C . LEU B 1 44 ? 3.379 33.600 32.738 1.00 31.16 199 LEU B C 1
ATOM 1517 O O . LEU B 1 44 ? 4.512 33.485 33.198 1.00 30.97 199 LEU B O 1
ATOM 1522 N N . ALA B 1 45 ? 3.141 34.132 31.533 1.00 30.17 200 ALA B N 1
ATOM 1523 C CA . ALA B 1 45 ? 4.218 34.625 30.669 1.00 29.28 200 ALA B CA 1
ATOM 1524 C C . ALA B 1 45 ? 4.631 36.034 31.087 1.00 29.55 200 ALA B C 1
ATOM 1525 O O . ALA B 1 45 ? 3.795 36.842 31.497 1.00 28.54 200 ALA B O 1
ATOM 1527 N N . GLU B 1 46 ? 5.919 36.336 30.961 1.00 28.28 201 GLU B N 1
ATOM 1528 C CA . GLU B 1 46 ? 6.435 37.642 31.351 1.00 29.21 201 GLU B CA 1
ATOM 1529 C C . GLU B 1 46 ? 5.776 38.835 30.664 1.00 27.59 201 GLU B C 1
ATOM 1530 O O . GLU B 1 46 ? 5.492 39.834 31.319 1.00 27.32 201 GLU B O 1
ATOM 1536 N N . VAL B 1 47 ? 5.556 38.762 29.351 1.00 27.07 202 VAL B N 1
ATOM 1537 C CA . VAL B 1 47 ? 4.950 39.896 28.643 1.00 26.79 202 VAL B CA 1
ATOM 1538 C C . VAL B 1 47 ? 3.557 40.264 29.212 1.00 25.75 202 VAL B C 1
ATOM 1539 O O . VAL B 1 47 ? 3.186 41.447 29.253 1.00 24.84 202 VAL B O 1
ATOM 1543 N N . PHE B 1 48 ? 2.794 39.264 29.659 1.00 24.44 203 PHE B N 1
ATOM 1544 C CA . PHE B 1 48 ? 1.460 39.535 30.233 1.00 23.62 203 PHE B CA 1
ATOM 1545 C C . PHE B 1 48 ? 1.574 40.106 31.655 1.00 23.92 203 PHE B C 1
ATOM 1546 O O . PHE B 1 48 ? 0.775 40.951 32.055 1.00 23.45 203 PHE B O 1
ATOM 1554 N N . PHE B 1 49 ? 2.584 39.665 32.411 1.00 24.38 204 PHE B N 1
ATOM 1555 C CA . PHE B 1 49 ? 2.835 40.181 33.769 1.00 23.52 204 PHE B CA 1
ATOM 1556 C C . PHE B 1 49 ? 3.091 41.685 33.637 1.00 24.36 204 PHE B C 1
ATOM 1557 O O . PHE B 1 49 ? 2.468 42.479 34.335 1.00 22.47 204 PHE B O 1
ATOM 1565 N N . GLU B 1 50 ? 3.987 42.078 32.720 1.00 24.71 205 GLU B N 1
ATOM 1566 C CA . GLU B 1 50 ? 4.307 43.495 32.509 1.00 24.13 205 GLU B CA 1
ATOM 1567 C C . GLU B 1 50 ? 3.130 44.312 32.008 1.00 22.63 205 GLU B C 1
ATOM 1568 O O . GLU B 1 50 ? 2.901 45.437 32.473 1.00 21.65 205 GLU B O 1
ATOM 1574 N N . ALA B 1 51 ? 2.401 43.774 31.035 1.00 21.92 206 ALA B N 1
ATOM 1575 C CA . ALA B 1 51 ? 1.238 44.474 30.495 1.00 22.15 206 ALA B CA 1
ATOM 1576 C C . ALA B 1 51 ? 0.160 44.682 31.571 1.00 22.11 206 ALA B C 1
ATOM 1577 O O . ALA B 1 51 ? -0.506 45.714 31.587 1.00 21.93 206 ALA B O 1
ATOM 1579 N N . SER B 1 52 ? -0.012 43.706 32.467 1.00 22.00 207 SER B N 1
ATOM 1580 C CA . SER B 1 52 ? -1.027 43.816 33.515 1.00 21.78 207 SER B CA 1
ATOM 1581 C C . SER B 1 52 ? -0.73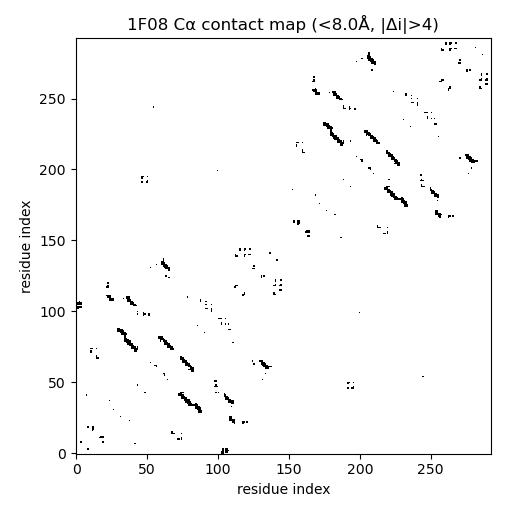0 44.955 34.481 1.00 22.07 207 SER B C 1
ATOM 1582 O O . SER B 1 52 ? -1.655 45.535 35.045 1.00 21.83 207 SER B O 1
ATOM 1585 N N . PHE B 1 53 ? 0.547 45.292 34.671 1.00 21.12 208 PHE B N 1
ATOM 1586 C CA . PHE B 1 53 ? 0.900 46.403 35.567 1.00 22.54 208 PHE B CA 1
ATOM 1587 C C . PHE B 1 53 ? 0.356 47.705 34.952 1.00 22.93 208 PHE B C 1
ATOM 1588 O O . PHE B 1 53 ? -0.314 48.502 35.639 1.00 22.83 208 PHE B O 1
ATOM 1596 N N . GLU B 1 54 ? 0.582 47.902 33.651 1.00 22.78 209 GLU B N 1
ATOM 1597 C CA . GLU B 1 54 ? 0.095 49.116 33.002 1.00 23.15 209 GLU B CA 1
ATOM 1598 C C . GLU B 1 54 ? -1.439 49.191 32.984 1.00 22.79 209 GLU B C 1
ATOM 1599 O O . GLU B 1 54 ? -2.001 50.251 33.237 1.00 22.19 209 GLU B O 1
ATOM 1605 N N . LEU B 1 55 ? -2.115 48.081 32.702 1.00 21.36 210 LEU B N 1
ATOM 1606 C CA . LEU B 1 55 ? -3.588 48.080 32.673 1.00 21.72 210 LEU B CA 1
ATOM 1607 C C . LEU B 1 55 ? -4.267 48.232 34.060 1.00 22.19 210 LEU B C 1
ATOM 1608 O O . LEU B 1 55 ? -5.317 48.885 34.182 1.00 22.42 210 LEU B O 1
ATOM 1613 N N . LEU B 1 56 ? -3.697 47.639 35.106 1.00 22.10 211 LEU B N 1
ATOM 1614 C CA . LEU B 1 56 ? -4.301 47.745 36.432 1.00 23.95 211 LEU B CA 1
ATOM 1615 C C . LEU B 1 56 ? -4.130 49.140 37.051 1.00 25.42 211 LEU B C 1
ATOM 1616 O O . LEU B 1 56 ? -4.996 49.602 37.810 1.00 23.82 211 LEU B O 1
ATOM 1621 N N . LYS B 1 57 ? -3.016 49.808 36.743 1.00 27.53 212 LYS B N 1
ATOM 1622 C CA . LYS B 1 57 ? -2.779 51.159 37.265 1.00 29.92 212 LYS B CA 1
ATOM 1623 C C . LYS B 1 57 ? -3.970 52.048 36.941 1.00 30.82 212 LYS B C 1
ATOM 1624 O O . LYS B 1 57 ? -4.335 52.925 37.725 1.00 32.53 212 LYS B O 1
ATOM 1630 N N . LYS B 1 58 ? -4.591 51.808 35.793 1.00 32.43 213 LYS B N 1
ATOM 1631 C CA . LYS B 1 58 ? -5.740 52.601 35.358 1.00 34.34 213 LYS B CA 1
ATOM 1632 C C . LYS B 1 58 ? -6.966 52.561 36.274 1.00 34.83 213 LYS B C 1
ATOM 1633 O O . LYS B 1 58 ? -7.790 53.487 36.243 1.00 35.38 213 LYS B O 1
ATOM 1639 N N . GLN B 1 59 ? -7.099 51.513 37.087 1.00 34.00 214 GLN B N 1
ATOM 1640 C CA . GLN B 1 59 ? -8.274 51.384 37.949 1.00 32.74 214 GLN B CA 1
ATOM 1641 C C . GLN B 1 59 ? -8.013 51.013 39.405 1.00 31.86 214 GLN B C 1
ATOM 1642 O O . GLN B 1 59 ? -8.904 50.489 40.079 1.00 31.76 214 GLN B O 1
ATOM 1648 N N . CYS B 1 60 ? -6.807 51.290 39.884 1.00 30.13 215 CYS B N 1
ATOM 1649 C CA . CYS B 1 60 ? -6.415 50.961 41.246 1.00 29.11 215 CYS B CA 1
ATOM 1650 C C . CYS B 1 60 ? -5.796 52.147 41.938 1.00 28.63 215 CYS B C 1
ATOM 1651 O O . CYS B 1 60 ? -5.183 52.998 41.290 1.00 29.68 215 CYS B O 1
ATOM 1654 N N . SER B 1 61 ? -5.941 52.195 43.256 1.00 27.04 216 SER B N 1
ATOM 1655 C CA . SER B 1 61 ? -5.348 53.263 44.057 1.00 27.41 216 SER B CA 1
ATOM 1656 C C . SER B 1 61 ? -3.949 52.807 44.534 1.00 26.95 216 SER B C 1
ATOM 1657 O O . SER B 1 61 ? -3.078 53.624 44.847 1.00 27.60 216 SER B O 1
ATOM 1660 N N . PHE B 1 62 ? -3.721 51.494 44.548 1.00 25.39 217 PHE B N 1
ATOM 1661 C CA . PHE B 1 62 ? -2.435 50.935 44.977 1.00 23.35 217 PHE B CA 1
ATOM 1662 C C . PHE B 1 62 ? -2.211 49.601 44.286 1.00 22.19 217 PHE B C 1
ATOM 1663 O O . PHE B 1 62 ? -3.170 48.885 43.980 1.00 21.41 217 PHE B O 1
ATOM 1671 N N . LEU B 1 63 ? -0.945 49.280 44.036 1.00 21.03 218 LEU B N 1
ATOM 1672 C CA . LEU B 1 63 ? -0.567 48.034 43.387 1.00 21.27 218 LEU B CA 1
ATOM 1673 C C . LEU B 1 63 ? 0.895 47.685 43.747 1.00 20.72 218 LEU B C 1
ATOM 1674 O O . LEU B 1 63 ? 1.760 48.584 43.783 1.00 19.82 218 LEU B O 1
ATOM 1679 N N . GLN B 1 64 ? 1.159 46.407 44.061 1.00 18.92 219 GLN B N 1
ATOM 1680 C CA . GLN B 1 64 ? 2.536 45.928 44.353 1.00 19.52 219 GLN B CA 1
ATOM 1681 C C . GLN B 1 64 ? 2.604 44.529 43.727 1.00 20.10 219 GLN B C 1
ATOM 1682 O O . GLN B 1 64 ? 1.790 43.679 44.096 1.00 20.71 219 GLN B O 1
ATOM 1688 N N . MET B 1 65 ? 3.546 44.293 42.802 1.00 18.28 220 MET B N 1
ATOM 1689 C CA . MET B 1 65 ? 3.637 43.012 42.096 1.00 19.93 220 MET B CA 1
ATOM 1690 C C . MET B 1 65 ? 5.045 42.411 42.066 1.00 21.91 220 MET B C 1
ATOM 1691 O O . MET B 1 65 ? 6.036 43.145 41.974 1.00 20.05 220 MET B O 1
ATOM 1696 N N . GLN B 1 66 ? 5.111 41.080 42.129 1.00 22.99 221 GLN B N 1
ATOM 1697 C CA . GLN B 1 66 ? 6.379 40.334 42.118 1.00 26.45 221 GLN B CA 1
ATOM 1698 C C . GLN B 1 66 ? 6.188 39.030 41.352 1.00 28.00 221 GLN B C 1
ATOM 1699 O O . GLN B 1 66 ? 5.096 38.471 41.367 1.00 27.53 221 GLN B O 1
ATOM 1705 N N . LYS B 1 67 ? 7.258 38.527 40.727 1.00 30.71 222 LYS B N 1
A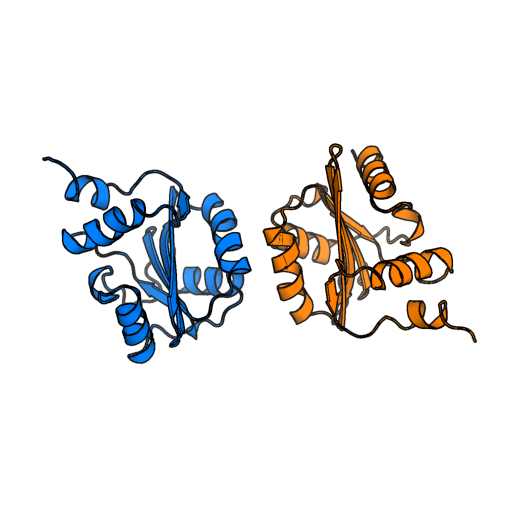TOM 1706 C CA . LYS B 1 67 ? 7.210 37.265 39.959 1.00 33.14 222 LYS B CA 1
ATOM 1707 C C . LYS B 1 67 ? 8.520 36.500 40.174 1.00 34.45 222 LYS B C 1
ATOM 1708 O O . LYS B 1 67 ? 9.610 37.086 40.096 1.00 34.50 222 LYS B O 1
ATOM 1714 N N . ARG B 1 68 ? 8.424 35.200 40.451 1.00 35.03 223 ARG B N 1
ATOM 1715 C CA . ARG B 1 68 ? 9.620 34.387 40.683 1.00 36.07 223 ARG B CA 1
ATOM 1716 C C . ARG B 1 68 ? 9.519 33.016 40.052 1.00 36.75 223 ARG B C 1
ATOM 1717 O O . ARG B 1 68 ? 8.448 32.610 39.622 1.00 35.74 223 ARG B O 1
ATOM 1725 N N . SER B 1 69 ? 10.636 32.292 40.010 1.00 38.67 224 SER B N 1
ATOM 1726 C CA . SER B 1 69 ? 10.626 30.960 39.421 1.00 40.49 224 SER B CA 1
ATOM 1727 C C . SER B 1 69 ? 11.886 30.112 39.615 1.00 41.69 224 SER B C 1
ATOM 1728 O O . SER B 1 69 ? 12.935 30.593 40.050 1.00 40.52 224 SER B O 1
ATOM 1731 N N . HIS B 1 70 ? 11.740 28.831 39.298 1.00 43.35 225 HIS B N 1
ATOM 1732 C CA . HIS B 1 70 ? 12.823 27.857 39.359 1.00 45.53 225 HIS B CA 1
ATOM 1733 C C . HIS B 1 70 ? 12.334 26.608 38.610 1.00 47.50 225 HIS B C 1
ATOM 1734 O O . HIS B 1 70 ? 11.197 26.577 38.128 1.00 47.92 225 HIS B O 1
ATOM 1741 N N . GLU B 1 71 ? 13.190 25.594 38.496 1.00 49.71 226 GLU B N 1
ATOM 1742 C CA . GLU B 1 71 ? 12.852 24.369 37.775 1.00 51.24 226 GLU B CA 1
ATOM 1743 C C . GLU B 1 71 ? 11.512 23.735 38.146 1.00 50.25 226 GLU B C 1
ATOM 1744 O O . GLU B 1 71 ? 10.998 22.878 37.420 1.00 50.84 226 GLU B O 1
ATOM 1750 N N . GLY B 1 72 ? 10.940 24.161 39.268 1.00 48.80 227 GLY B N 1
ATOM 1751 C CA . GLY B 1 72 ? 9.659 23.620 39.693 1.00 45.71 227 GLY B CA 1
ATOM 1752 C C . GLY B 1 72 ? 8.495 24.369 39.069 1.00 43.75 227 GLY B C 1
ATOM 1753 O O . GLY B 1 72 ? 7.406 23.816 38.908 1.00 43.15 227 GLY B O 1
ATOM 1754 N N . GLY B 1 73 ? 8.723 25.630 38.708 1.00 41.93 228 GLY B N 1
ATOM 1755 C CA . GLY B 1 73 ? 7.658 26.421 38.113 1.00 39.79 228 GLY B CA 1
ATOM 1756 C C . GLY B 1 73 ? 7.791 27.907 38.395 1.00 38.14 228 GLY B C 1
ATOM 1757 O O . GLY B 1 73 ? 8.771 28.344 39.000 1.00 37.34 228 GLY B O 1
ATOM 1758 N N . THR B 1 74 ? 6.795 28.681 37.965 1.00 36.89 229 THR B N 1
ATOM 1759 C CA . THR B 1 74 ? 6.802 30.132 38.162 1.00 35.55 229 THR B CA 1
ATOM 1760 C C . THR B 1 74 ? 5.482 30.613 38.790 1.00 33.90 229 THR B C 1
ATOM 1761 O O . THR B 1 74 ? 4.410 30.043 38.533 1.00 33.33 229 THR B O 1
ATOM 1765 N N . CYS B 1 75 ? 5.577 31.674 39.595 1.00 31.58 230 CYS B N 1
ATOM 1766 C CA . CYS B 1 75 ? 4.419 32.247 40.292 1.00 29.77 230 CYS B CA 1
ATOM 1767 C C . CYS B 1 75 ? 4.593 33.760 40.467 1.00 27.26 230 CYS B C 1
ATOM 1768 O O . CYS B 1 75 ? 5.688 34.232 40.738 1.00 26.87 230 CYS B O 1
ATOM 1771 N N . ALA B 1 76 ? 3.515 34.519 40.294 1.00 24.68 231 ALA B N 1
ATOM 1772 C CA . ALA B 1 76 ? 3.582 35.971 40.487 1.00 23.24 231 ALA B CA 1
ATOM 1773 C C . ALA B 1 76 ? 2.566 36.279 41.586 1.00 21.35 231 ALA B C 1
ATOM 1774 O O . ALA B 1 76 ? 1.549 35.612 41.657 1.00 20.46 231 ALA B O 1
ATOM 1776 N N . VAL B 1 77 ? 2.853 37.239 42.466 1.00 20.87 232 VAL B N 1
ATOM 1777 C CA . VAL B 1 77 ? 1.901 37.610 43.531 1.00 20.16 232 VAL B CA 1
ATOM 1778 C C . VAL B 1 77 ? 1.580 39.097 43.397 1.00 19.99 232 VAL B C 1
ATOM 1779 O O . VAL B 1 77 ? 2.462 39.888 43.055 1.00 19.07 232 VAL B O 1
ATOM 1783 N N . TYR B 1 78 ? 0.320 39.455 43.652 1.00 18.68 233 TYR B N 1
ATOM 1784 C CA . TYR B 1 78 ? -0.169 40.838 43.510 1.00 19.19 233 TYR B CA 1
ATOM 1785 C C . TYR B 1 78 ? -0.944 41.267 44.764 1.00 18.72 233 TYR B C 1
ATOM 1786 O O . TYR B 1 78 ? -1.736 40.463 45.272 1.00 19.67 233 TYR B O 1
ATOM 1795 N N . LEU B 1 79 ? -0.728 42.493 45.262 1.00 18.18 234 LEU B N 1
ATOM 1796 C CA . LEU B 1 79 ? -1.589 43.056 46.339 1.00 17.32 234 LEU B CA 1
ATOM 1797 C C . LEU B 1 79 ? -2.256 44.172 45.507 1.00 19.16 234 LEU B C 1
ATOM 1798 O O . LEU B 1 79 ? -1.564 45.079 45.028 1.00 18.60 234 LEU B O 1
ATOM 1803 N N . ILE B 1 80 ? -3.578 44.086 45.314 1.00 17.74 235 ILE B N 1
ATOM 1804 C CA . ILE B 1 80 ? -4.310 45.033 44.480 1.00 19.51 235 ILE B CA 1
ATOM 1805 C C . ILE B 1 80 ? -5.374 45.778 45.268 1.00 21.09 235 ILE B C 1
ATOM 1806 O O . ILE B 1 80 ? -6.154 45.176 46.009 1.00 21.10 235 ILE B O 1
ATOM 1811 N N . CYS B 1 81 ? -5.405 47.094 45.113 1.00 21.25 236 CYS B N 1
ATOM 1812 C CA . CYS B 1 81 ? -6.434 47.886 45.767 1.00 23.56 236 CYS B CA 1
ATOM 1813 C C . CYS B 1 81 ? -7.249 48.605 44.663 1.00 23.42 236 CYS B C 1
ATOM 1814 O O . CYS B 1 81 ? -6.840 49.655 44.185 1.00 24.19 236 CYS B O 1
ATOM 1817 N N . PHE B 1 82 ? -8.366 48.009 44.233 1.00 22.90 237 PHE B N 1
ATOM 1818 C CA . PHE B 1 82 ? -9.218 48.577 43.162 1.00 22.84 237 PHE B CA 1
ATOM 1819 C C . PHE B 1 82 ? -9.930 49.845 43.645 1.00 24.42 237 PHE B C 1
ATOM 1820 O O . PHE B 1 82 ? -10.212 49.998 44.837 1.00 23.86 237 PHE B O 1
ATOM 1828 N N . ASN B 1 83 ? -10.205 50.759 42.721 1.00 25.31 238 ASN B N 1
ATOM 1829 C CA . ASN B 1 83 ? -10.931 51.974 43.070 1.00 26.67 238 ASN B CA 1
ATOM 1830 C C . ASN B 1 83 ? -12.349 51.620 43.508 1.00 26.40 238 ASN B C 1
ATOM 1831 O O . ASN B 1 83 ? -12.876 52.222 44.428 1.00 27.71 238 ASN B O 1
ATOM 1836 N N . THR B 1 84 ? -12.953 50.647 42.828 1.00 27.93 239 THR B N 1
ATOM 1837 C CA . THR B 1 84 ? -14.323 50.167 43.101 1.00 29.30 239 THR B CA 1
ATOM 1838 C C . THR B 1 84 ? -14.288 48.738 43.634 1.00 28.14 239 THR B C 1
ATOM 1839 O O . THR B 1 84 ? -13.538 47.927 43.104 1.00 28.96 239 THR B O 1
ATOM 1843 N N . ALA B 1 85 ? -15.121 48.412 44.632 1.00 26.59 240 ALA B N 1
ATOM 1844 C CA . ALA B 1 85 ? -15.146 47.059 45.197 1.00 25.23 240 ALA B CA 1
ATOM 1845 C C . ALA B 1 85 ? -15.580 45.978 44.186 1.00 24.75 240 ALA B C 1
ATOM 1846 O O . ALA B 1 85 ? -16.535 46.186 43.425 1.00 24.41 240 ALA B O 1
ATOM 1848 N N . LYS B 1 86 ? -14.891 44.826 44.176 1.00 22.86 241 LYS B N 1
ATOM 1849 C CA . LYS B 1 86 ? -15.220 43.728 43.243 1.00 22.50 241 LYS B CA 1
ATOM 1850 C C . LYS B 1 86 ? -15.273 42.342 43.929 1.00 22.44 241 LYS B C 1
ATOM 1851 O O . LYS B 1 86 ? -14.576 42.103 44.913 1.00 20.49 241 LYS B O 1
ATOM 1857 N N . SER B 1 87 ? -16.106 41.444 43.395 1.00 22.24 242 SER B N 1
ATOM 1858 C CA . SER B 1 87 ? -16.254 40.075 43.910 1.00 22.57 242 SER B CA 1
ATOM 1859 C C . SER B 1 87 ? -15.183 39.168 43.295 1.00 23.35 242 SER B C 1
ATOM 1860 O O . SER B 1 87 ? -14.531 39.548 42.320 1.00 23.85 242 SER B O 1
ATOM 1863 N N . ARG B 1 88 ? -14.998 37.971 43.851 1.00 23.64 243 ARG B N 1
ATOM 1864 C CA . ARG B 1 88 ? -14.015 37.037 43.297 1.00 23.88 243 ARG B CA 1
ATOM 1865 C C . ARG B 1 88 ? -14.435 36.639 41.882 1.00 25.59 243 ARG B C 1
ATOM 1866 O O . ARG B 1 88 ? -13.593 36.530 40.990 1.00 24.90 243 ARG B O 1
ATOM 1874 N N . GLU B 1 89 ? -15.733 36.417 41.670 1.00 25.95 244 GLU B N 1
ATOM 1875 C CA . GLU B 1 89 ? -16.215 36.057 40.324 1.00 26.53 244 GLU B CA 1
ATOM 1876 C C . GLU B 1 89 ? -15.717 37.080 39.306 1.00 25.70 244 GLU B C 1
ATOM 1877 O O . GLU B 1 89 ? -15.151 36.727 38.262 1.00 25.47 244 GLU B O 1
ATOM 1883 N N . THR B 1 90 ? -15.969 38.349 39.604 1.00 23.96 245 THR B N 1
ATOM 1884 C CA . THR B 1 90 ? -15.570 39.446 38.730 1.00 23.91 245 THR B CA 1
ATOM 1885 C C . THR B 1 90 ? -14.037 39.575 38.513 1.00 23.39 245 THR B C 1
ATOM 1886 O O . THR B 1 90 ? -13.581 39.754 37.377 1.00 23.87 245 THR B O 1
ATOM 1890 N N . VAL B 1 91 ? -13.251 39.477 39.588 1.00 21.41 246 VAL B N 1
ATOM 1891 C CA . VAL B 1 91 ? -11.784 39.585 39.480 1.00 21.63 246 VAL B CA 1
ATOM 1892 C C . VAL B 1 91 ? -11.194 38.373 38.730 1.00 22.27 246 VAL B C 1
ATOM 1893 O O . VAL B 1 91 ? -10.232 38.477 37.952 1.00 21.03 246 VAL B O 1
ATOM 1897 N N . ARG B 1 92 ? -11.783 37.216 38.980 1.00 23.40 247 ARG B N 1
ATOM 1898 C CA . ARG B 1 92 ? -11.342 35.980 38.357 1.00 26.65 247 ARG B CA 1
ATOM 1899 C C . ARG B 1 92 ? -11.481 36.094 36.825 1.00 27.13 247 ARG B C 1
ATOM 1900 O O . ARG B 1 92 ? -10.547 35.791 36.078 1.00 27.75 247 ARG B O 1
ATOM 1908 N N . ASN B 1 93 ? -12.636 36.563 36.369 1.00 27.64 248 ASN B N 1
ATOM 1909 C CA . ASN B 1 93 ? -12.916 36.734 34.941 1.00 27.83 248 ASN B CA 1
ATOM 1910 C C . ASN B 1 93 ? -12.001 37.806 34.350 1.00 26.65 248 ASN B C 1
ATOM 1911 O O . ASN B 1 93 ? -11.441 37.632 33.267 1.00 25.62 248 ASN B O 1
ATOM 1916 N N . LEU B 1 94 ? -11.852 38.918 35.063 1.00 24.93 249 LEU B N 1
ATOM 1917 C CA . LEU B 1 94 ? -10.995 40.011 34.588 1.00 24.26 249 LEU B CA 1
ATOM 1918 C C . LEU B 1 94 ? -9.554 39.573 34.353 1.00 23.95 249 LEU B C 1
ATOM 1919 O O . LEU B 1 94 ? -9.007 39.775 33.260 1.00 24.64 249 LEU B O 1
ATOM 1924 N N . MET B 1 95 ? -8.945 38.971 35.380 1.00 22.95 250 MET B N 1
ATOM 1925 C CA . MET B 1 95 ? -7.532 38.572 35.320 1.00 23.63 250 MET B CA 1
ATOM 1926 C C . MET B 1 95 ? -7.176 37.361 34.464 1.00 23.40 250 MET B C 1
ATOM 1927 O O . MET B 1 95 ? -6.070 37.299 33.940 1.00 23.11 250 MET B O 1
ATOM 1932 N N . ALA B 1 96 ? -8.086 36.395 34.343 1.00 24.51 251 ALA B N 1
ATOM 1933 C CA . ALA B 1 96 ? -7.851 35.221 33.489 1.00 25.29 251 ALA B CA 1
ATOM 1934 C C . ALA B 1 96 ? -7.707 35.730 32.048 1.00 25.32 251 ALA B C 1
ATOM 1935 O O . ALA B 1 96 ? -6.818 35.309 31.300 1.00 25.61 251 ALA B O 1
ATOM 1937 N N . ASN B 1 97 ? -8.608 36.631 31.668 1.00 26.09 252 ASN B N 1
ATOM 1938 C CA . ASN B 1 97 ? -8.604 37.198 30.326 1.00 27.18 252 ASN B CA 1
ATOM 1939 C C . ASN B 1 97 ? -7.389 38.119 30.119 1.00 25.30 252 ASN B C 1
ATOM 1940 O O . ASN B 1 97 ? -6.700 38.015 29.107 1.00 24.08 252 ASN B O 1
ATOM 1945 N N . MET B 1 98 ? -7.120 38.994 31.085 1.00 24.84 253 MET B N 1
ATOM 1946 C CA . MET B 1 98 ? -5.989 39.929 30.998 1.00 24.68 253 MET B CA 1
ATOM 1947 C C . MET B 1 98 ? -4.627 39.239 30.907 1.00 24.58 253 MET B C 1
ATOM 1948 O O . MET B 1 98 ? -3.723 39.696 30.181 1.00 24.60 253 MET B O 1
ATOM 1953 N N . LEU B 1 99 ? -4.484 38.132 31.625 1.00 23.32 254 LEU B N 1
ATOM 1954 C CA . LEU B 1 99 ? -3.206 37.422 31.696 1.00 23.71 254 LEU B CA 1
ATOM 1955 C C . LEU B 1 99 ? -3.014 36.253 30.720 1.00 23.70 254 LEU B C 1
ATOM 1956 O O . LEU B 1 99 ? -1.928 35.675 30.641 1.00 23.86 254 LEU B O 1
ATOM 1961 N N . ASN B 1 100 ? -4.071 35.918 29.991 1.00 25.00 255 ASN B N 1
ATOM 1962 C CA . ASN B 1 100 ? -4.077 34.832 29.010 1.00 26.43 255 ASN B CA 1
ATOM 1963 C C . ASN B 1 100 ? -3.846 33.485 29.686 1.00 27.65 255 ASN B C 1
ATOM 1964 O O . ASN B 1 100 ? -3.050 32.667 29.198 1.00 27.97 255 ASN B O 1
ATOM 1969 N N . VAL B 1 101 ? -4.524 33.265 30.814 1.00 28.48 256 VAL B N 1
ATOM 1970 C CA . VAL B 1 101 ? -4.396 31.999 31.546 1.00 30.24 256 VAL B CA 1
ATOM 1971 C C . VAL B 1 101 ? -5.786 31.473 31.907 1.00 31.73 256 VAL B C 1
ATOM 1972 O O . VAL B 1 101 ? -6.766 32.220 31.863 1.00 31.62 256 VAL B O 1
ATOM 1976 N N . ARG B 1 102 ? -5.875 30.187 32.248 1.00 34.32 257 ARG B N 1
ATOM 1977 C CA . ARG B 1 102 ? -7.152 29.586 32.634 1.00 37.21 257 ARG B CA 1
ATOM 1978 C C . ARG B 1 102 ? -7.437 30.015 34.069 1.00 38.12 257 ARG B C 1
ATOM 1979 O O . ARG B 1 102 ? -6.504 30.255 34.834 1.00 37.97 257 ARG B O 1
ATOM 1987 N N . GLU B 1 103 ? -8.711 30.115 34.437 1.00 39.25 258 GLU B N 1
ATOM 1988 C CA . GLU B 1 103 ? -9.072 30.525 35.796 1.00 40.16 258 GLU B CA 1
ATOM 1989 C C . GLU B 1 103 ? -8.500 29.590 36.867 1.00 39.84 258 GLU B C 1
ATOM 1990 O O . GLU B 1 103 ? -8.232 30.016 37.988 1.00 38.13 258 GLU B O 1
ATOM 1996 N N . GLU B 1 104 ? -8.316 28.320 36.512 1.00 39.86 259 GLU B N 1
ATOM 1997 C CA . GLU B 1 104 ? -7.774 27.326 37.430 1.00 39.49 259 GLU B CA 1
ATOM 1998 C C . GLU B 1 104 ? -6.331 27.647 37.792 1.00 37.38 259 GLU B C 1
ATOM 1999 O O . GLU B 1 104 ? -5.768 27.031 38.698 1.00 36.88 259 GLU B O 1
ATOM 2005 N N . CYS B 1 105 ? -5.726 28.598 37.085 1.00 33.38 260 CYS B N 1
ATOM 2006 C CA . CYS B 1 105 ? -4.338 28.977 37.358 1.00 31.65 260 CYS B CA 1
ATOM 2007 C C . CYS B 1 105 ? -4.209 30.104 38.383 1.00 28.04 260 CYS B C 1
ATOM 2008 O O . CYS B 1 105 ? -3.097 30.521 38.698 1.00 26.69 260 CYS B O 1
ATOM 2011 N N . LEU B 1 106 ? -5.342 30.585 38.888 1.00 26.43 261 LEU B N 1
ATOM 2012 C CA . LEU B 1 106 ? -5.364 31.692 39.858 1.00 26.20 261 LEU B CA 1
ATOM 2013 C C . LEU B 1 106 ? -5.823 31.286 41.274 1.00 26.35 261 LEU B C 1
ATOM 2014 O O . LEU B 1 106 ? -6.584 30.318 41.425 1.00 26.58 261 LEU B O 1
ATOM 2019 N N . MET B 1 107 ? -5.354 32.037 42.286 1.00 24.39 262 MET B N 1
ATOM 2020 C CA . MET B 1 107 ? -5.755 31.874 43.698 1.00 24.71 262 MET B CA 1
ATOM 2021 C C . MET B 1 107 ? -6.067 33.299 44.178 1.00 23.62 262 MET B C 1
ATOM 2022 O O . MET B 1 107 ? -5.212 34.174 44.091 1.00 22.25 262 MET B O 1
ATOM 2027 N N . LEU B 1 108 ? -7.285 33.518 44.688 1.00 23.57 263 LEU B N 1
ATOM 2028 C CA . LEU B 1 108 ? -7.716 34.855 45.116 1.00 21.98 263 LEU B CA 1
ATOM 2029 C C . LEU B 1 108 ? -8.405 34.899 46.474 1.00 21.70 263 LEU B C 1
ATOM 2030 O O . LEU B 1 108 ? -9.383 34.178 46.679 1.00 21.81 263 LEU B O 1
ATOM 2035 N N . GLN B 1 109 ? -7.934 35.784 47.362 1.00 19.12 264 GLN B N 1
ATOM 2036 C CA . GLN B 1 109 ? -8.523 36.001 48.693 1.00 19.74 264 GLN B CA 1
ATOM 2037 C C . GLN B 1 109 ? -8.151 37.425 49.139 1.00 19.38 264 GLN B C 1
ATOM 2038 O O . GLN B 1 109 ? -7.169 37.979 48.649 1.00 19.35 264 GLN B O 1
ATOM 2044 N N . PRO B 1 110 ? -8.943 38.032 50.050 1.00 19.46 265 PRO B N 1
ATOM 2045 C CA . PRO B 1 110 ? -8.649 39.374 50.562 1.00 17.49 265 PRO B CA 1
ATOM 2046 C C . PRO B 1 110 ? -7.430 39.219 51.487 1.00 17.44 265 PRO B C 1
ATOM 2047 O O . PRO B 1 110 ? -7.167 38.118 52.006 1.00 15.33 265 PRO B O 1
ATOM 2051 N N . PRO B 1 111 ? -6.686 40.322 51.739 1.00 16.02 266 PRO B N 1
ATOM 2052 C CA . PRO B 1 111 ? -5.494 40.285 52.605 1.00 16.28 266 PRO B CA 1
ATOM 2053 C C . PRO B 1 111 ? -5.748 40.061 54.107 1.00 16.91 266 PRO B C 1
ATOM 2054 O O . PRO B 1 111 ? -6.833 40.353 54.622 1.00 17.50 266 PRO B O 1
ATOM 2058 N N . LYS B 1 112 ? -4.744 39.530 54.808 1.00 17.85 267 LYS B N 1
ATOM 2059 C CA . LYS B 1 112 ? -4.818 39.387 56.261 1.00 17.15 267 LYS B CA 1
ATOM 2060 C C . LYS B 1 112 ? -4.361 40.791 56.723 1.00 19.48 267 LYS B C 1
ATOM 2061 O O . LYS B 1 112 ? -3.164 41.137 56.620 1.00 18.22 267 LYS B O 1
ATOM 2067 N N . ILE B 1 113 ? -5.302 41.603 57.219 1.00 19.33 268 ILE B N 1
ATOM 2068 C CA . ILE B 1 113 ? -4.990 42.988 57.604 1.00 18.49 268 ILE B CA 1
ATOM 2069 C C . ILE B 1 113 ? -4.557 43.223 59.040 1.00 19.05 268 ILE B C 1
ATOM 2070 O O . ILE B 1 113 ? -4.250 44.366 59.421 1.00 18.45 268 ILE B O 1
ATOM 2075 N N . ARG B 1 114 ? -4.538 42.158 59.838 1.00 19.42 269 ARG B N 1
ATOM 2076 C CA . ARG B 1 114 ? -4.101 42.244 61.220 1.00 20.14 269 ARG B CA 1
ATOM 2077 C C . ARG B 1 114 ? -3.132 41.093 61.505 1.00 19.77 269 ARG B C 1
ATOM 2078 O O . ARG B 1 114 ? -3.496 39.921 61.396 1.00 20.74 269 ARG B O 1
ATOM 2086 N N . GLY B 1 115 ? -1.902 41.446 61.871 1.00 20.36 270 GLY B N 1
ATOM 2087 C CA . GLY B 1 115 ? -0.862 40.460 62.174 1.00 20.52 270 GLY B CA 1
ATOM 2088 C C . GLY B 1 115 ? 0.473 41.019 61.690 1.00 20.26 270 GLY B C 1
ATOM 2089 O O . GLY B 1 115 ? 0.576 41.370 60.520 1.00 18.83 270 GLY B O 1
ATOM 2090 N N . LEU B 1 116 ? 1.485 41.092 62.563 1.00 20.83 271 LEU B N 1
ATOM 2091 C CA . LEU B 1 116 ? 2.788 41.655 62.175 1.00 20.22 271 LEU B CA 1
ATOM 2092 C C . LEU B 1 116 ? 3.521 40.912 61.052 1.00 20.02 271 LEU B C 1
ATOM 2093 O O . LEU B 1 116 ? 4.040 41.539 60.137 1.00 19.70 271 LEU B O 1
ATOM 2098 N N . SER B 1 117 ? 3.582 39.584 61.114 1.00 19.60 272 SER B N 1
ATOM 2099 C CA . SER B 1 117 ? 4.290 38.851 60.066 1.00 19.61 272 SER B CA 1
ATOM 2100 C C . SER B 1 117 ? 3.658 39.075 58.695 1.00 18.43 272 SER B C 1
ATOM 2101 O O . SER B 1 117 ? 4.362 39.145 57.675 1.00 18.05 272 SER B O 1
ATOM 2104 N N . ALA B 1 118 ? 2.333 39.197 58.661 1.00 17.53 273 ALA B N 1
ATOM 2105 C CA . ALA B 1 118 ? 1.662 39.390 57.381 1.00 16.62 273 ALA B CA 1
ATOM 2106 C C . ALA B 1 118 ? 1.995 40.769 56.839 1.00 17.13 273 ALA B C 1
ATOM 2107 O O . ALA B 1 118 ? 2.282 40.920 55.641 1.00 15.99 273 ALA B O 1
ATOM 2109 N N . ALA B 1 119 ? 1.971 41.786 57.696 1.00 15.77 274 ALA B N 1
ATOM 2110 C CA . ALA B 1 119 ? 2.302 43.134 57.192 1.00 16.98 274 ALA B CA 1
ATOM 2111 C C . ALA B 1 119 ? 3.765 43.200 56.724 1.00 16.54 274 ALA B C 1
ATOM 2112 O O . ALA B 1 119 ? 4.073 43.823 55.700 1.00 16.32 274 ALA B O 1
ATOM 2114 N N . LEU B 1 120 ? 4.665 42.538 57.442 1.00 17.77 275 LEU B N 1
ATOM 2115 C CA . LEU B 1 120 ? 6.095 42.544 57.047 1.00 17.64 275 LEU B CA 1
ATOM 2116 C C . LEU B 1 120 ? 6.389 41.847 55.711 1.00 19.33 275 LEU B C 1
ATOM 2117 O O . LEU B 1 120 ? 7.415 42.116 55.087 1.00 21.44 275 LEU B O 1
ATOM 2122 N N . PHE B 1 121 ? 5.511 40.955 55.247 1.00 20.01 276 PHE B N 1
ATOM 2123 C CA . PHE B 1 121 ? 5.750 40.327 53.951 1.00 19.20 276 PHE B CA 1
ATOM 2124 C C . PHE B 1 121 ? 5.724 41.418 52.886 1.00 19.13 276 PHE B C 1
ATOM 2125 O O . PHE B 1 121 ? 6.560 41.420 51.991 1.00 19.88 276 PHE B O 1
ATOM 2133 N N . TRP B 1 122 ? 4.766 42.343 52.970 1.00 19.69 277 TRP B N 1
ATOM 2134 C CA . TRP B 1 122 ? 4.640 43.419 51.980 1.00 18.63 277 TRP B CA 1
ATOM 2135 C C . TRP B 1 122 ? 5.739 44.464 52.161 1.00 19.49 277 TRP B C 1
ATOM 2136 O O . TRP B 1 122 ? 6.263 44.988 51.186 1.00 20.49 277 TRP B O 1
ATOM 2147 N N . PHE B 1 123 ? 6.094 44.760 53.407 1.00 19.92 278 PHE B N 1
ATOM 2148 C CA . PHE B 1 123 ? 7.153 45.742 53.695 1.00 20.29 278 PHE B CA 1
ATOM 2149 C C . PHE B 1 123 ? 8.484 45.213 53.114 1.00 20.50 278 PHE B C 1
ATOM 2150 O O . PHE B 1 123 ? 9.201 45.953 52.430 1.00 19.90 278 PHE B O 1
ATOM 2158 N N . LYS B 1 124 ? 8.800 43.937 53.359 1.00 19.51 279 LYS B N 1
ATOM 2159 C CA . LYS B 1 124 ? 10.032 43.330 52.825 1.00 19.48 279 LYS B CA 1
ATOM 2160 C C . LYS B 1 124 ? 10.040 43.364 51.309 1.00 21.05 279 LYS B C 1
ATOM 2161 O O . LYS B 1 124 ? 11.087 43.627 50.674 1.00 19.20 279 LYS B O 1
ATOM 2167 N N . SER B 1 125 ? 8.884 43.072 50.704 1.00 20.63 280 SER B N 1
ATOM 2168 C CA . SER B 1 125 ? 8.774 43.076 49.245 1.00 21.16 280 SER B CA 1
ATOM 2169 C C . SER B 1 125 ? 9.038 44.469 48.661 1.00 22.21 280 SER B C 1
ATOM 2170 O O . SER B 1 125 ? 9.605 44.599 47.584 1.00 22.40 280 SER B O 1
ATOM 2173 N N . SER B 1 126 ? 8.654 45.508 49.385 1.00 23.54 281 SER B N 1
ATOM 2174 C CA . SER B 1 126 ? 8.855 46.874 48.910 1.00 25.94 281 SER B CA 1
ATOM 2175 C C . SER B 1 126 ? 10.331 47.317 48.873 1.00 27.02 281 SER B C 1
ATOM 2176 O O . SER B 1 126 ? 10.669 48.365 48.289 1.00 27.33 281 SER B O 1
ATOM 2179 N N . LEU B 1 127 ? 11.203 46.526 49.493 1.00 27.65 282 LEU B N 1
ATOM 2180 C CA . LEU B 1 127 ? 12.632 46.856 49.533 1.00 29.07 282 LEU B CA 1
ATOM 2181 C C . LEU B 1 127 ? 13.437 46.251 48.364 1.00 31.54 282 LEU B C 1
ATOM 2182 O O . LEU B 1 127 ? 14.619 46.582 48.165 1.00 30.69 282 LEU B O 1
ATOM 2187 N N . SER B 1 128 ? 12.795 45.373 47.593 1.00 32.81 283 SER B N 1
ATOM 2188 C CA . SER B 1 128 ? 13.430 44.734 46.440 1.00 34.38 283 SER B CA 1
ATOM 2189 C C . SER B 1 128 ? 13.312 45.668 45.238 1.00 35.49 283 SER B C 1
ATOM 2190 O O . SER B 1 128 ? 12.269 46.288 45.023 1.00 35.34 283 SER B O 1
ATOM 2193 N N . PRO B 1 129 ? 14.395 45.794 44.446 1.00 36.61 284 PRO B N 1
ATOM 2194 C CA . PRO B 1 129 ? 14.374 46.672 43.268 1.00 36.27 284 PRO B CA 1
ATOM 2195 C C . PRO B 1 129 ? 13.564 46.071 42.108 1.00 35.16 284 PRO B C 1
ATOM 2196 O O . PRO B 1 129 ? 13.134 46.789 41.200 1.00 35.77 284 PRO B O 1
ATOM 2200 N N . ALA B 1 130 ? 13.342 44.759 42.165 1.00 33.78 285 ALA B N 1
ATOM 2201 C CA . ALA B 1 130 ? 12.574 44.030 41.153 1.00 32.76 285 ALA B CA 1
ATOM 2202 C C . ALA B 1 130 ? 11.048 44.232 41.275 1.00 31.97 285 ALA B C 1
ATOM 2203 O O . ALA B 1 130 ? 10.308 44.043 40.309 1.00 31.59 285 ALA B O 1
ATOM 2205 N N . THR B 1 131 ? 10.586 44.631 42.456 1.00 29.01 286 THR B N 1
ATOM 2206 C CA . THR B 1 131 ? 9.153 44.829 42.700 1.00 26.09 286 THR B CA 1
ATOM 2207 C C . THR B 1 131 ? 8.543 46.028 41.966 1.00 25.24 286 THR B C 1
ATOM 2208 O O . THR B 1 131 ? 9.120 47.130 41.960 1.00 24.55 286 THR B O 1
ATOM 2212 N N . LEU B 1 132 ? 7.376 45.815 41.337 1.00 23.71 287 LEU B N 1
ATOM 2213 C CA . LEU B 1 132 ? 6.668 46.879 40.618 1.00 24.78 287 LEU B CA 1
ATOM 2214 C C . LEU B 1 132 ? 5.702 47.569 41.591 1.00 25.88 287 LEU B C 1
ATOM 2215 O O . LEU B 1 132 ? 4.928 46.895 42.284 1.00 25.25 287 LEU B O 1
ATOM 2220 N N . LYS B 1 133 ? 5.728 48.900 41.639 1.00 26.31 288 LYS B N 1
ATOM 2221 C CA . LYS B 1 133 ? 4.894 49.625 42.593 1.00 27.78 288 LYS B CA 1
ATOM 2222 C C . LYS B 1 133 ? 4.111 50.789 42.029 1.00 29.32 288 LYS B C 1
ATOM 2223 O O . LYS B 1 133 ? 4.565 51.470 41.095 1.00 28.96 288 LYS B O 1
ATOM 2229 N N . HIS B 1 134 ? 2.946 51.032 42.633 1.00 29.51 289 HIS B N 1
ATOM 2230 C CA . HIS B 1 134 ? 2.075 52.146 42.254 1.00 29.98 289 HIS B CA 1
ATOM 2231 C C . HIS B 1 134 ? 1.237 52.584 43.448 1.00 30.69 289 HIS B C 1
ATOM 2232 O O . HIS B 1 134 ? 0.657 51.747 44.137 1.00 28.95 289 HIS B O 1
ATOM 2239 N N . GLY B 1 135 ? 1.201 53.890 43.704 1.00 30.25 290 GLY B N 1
ATOM 2240 C CA . GLY B 1 135 ? 0.401 54.407 44.800 1.00 32.75 290 GLY B CA 1
ATOM 2241 C C . GLY B 1 135 ? 0.997 54.383 46.194 1.00 33.87 290 GLY B C 1
ATOM 2242 O O . GLY B 1 135 ? 2.092 53.858 46.426 1.00 35.67 290 GLY B O 1
ATOM 2243 N N . ALA B 1 136 ? 0.255 54.947 47.141 1.00 35.22 291 ALA B N 1
ATOM 2244 C CA . ALA B 1 136 ? 0.705 54.996 48.525 1.00 34.99 291 ALA B CA 1
ATOM 2245 C C . ALA B 1 136 ? 0.335 53.707 49.284 1.00 34.72 291 ALA B C 1
ATOM 2246 O O . ALA B 1 136 ? -0.775 53.170 49.150 1.00 34.36 291 ALA B O 1
ATOM 2248 N N . LEU B 1 137 ? 1.291 53.228 50.068 1.00 34.44 292 LEU B N 1
ATOM 2249 C CA . LEU B 1 137 ? 1.140 52.015 50.858 1.00 33.70 292 LEU B CA 1
ATOM 2250 C C . LEU B 1 137 ? -0.125 52.056 51.7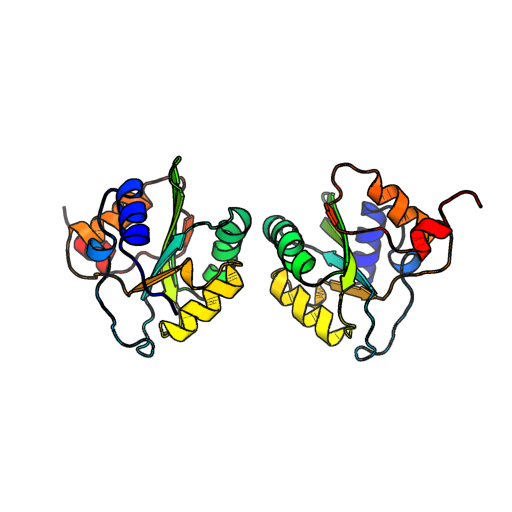36 1.00 31.86 292 LEU B C 1
ATOM 2251 O O . LEU B 1 137 ? -0.426 53.071 52.352 1.00 33.40 292 LEU B O 1
ATOM 2256 N N . PRO B 1 138 ? -0.910 50.959 51.771 1.00 29.35 293 PRO B N 1
ATOM 2257 C CA . PRO B 1 138 ? -2.125 50.926 52.597 1.00 27.29 293 PRO B CA 1
ATOM 2258 C C . PRO B 1 138 ? -1.825 51.234 54.076 1.00 26.67 293 PRO B C 1
ATOM 2259 O O . PRO B 1 138 ? -0.798 50.803 54.616 1.00 25.62 293 PRO B O 1
ATOM 2263 N N . GLU B 1 139 ? -2.734 51.951 54.735 1.00 25.67 294 GLU B N 1
ATOM 2264 C CA . GLU B 1 139 ? -2.554 52.310 56.145 1.00 25.74 294 GLU B CA 1
ATOM 2265 C C . GLU B 1 139 ? -2.339 51.118 57.084 1.00 24.06 294 GLU B C 1
ATOM 2266 O O . GLU B 1 139 ? -1.584 51.244 58.057 1.00 24.43 294 GLU B O 1
ATOM 2272 N N . TRP B 1 140 ? -2.994 49.977 56.836 1.00 23.59 295 TRP B N 1
ATOM 2273 C CA . TRP B 1 140 ? -2.781 48.829 57.734 1.00 22.57 295 TRP B CA 1
ATOM 2274 C C . TRP B 1 140 ? -1.341 48.289 57.663 1.00 21.51 295 TRP B C 1
ATOM 2275 O O . TRP B 1 140 ? -0.842 47.718 58.640 1.00 21.28 295 TRP B O 1
ATOM 2286 N N . ILE B 1 141 ? -0.662 48.471 56.537 1.00 20.79 296 ILE B N 1
ATOM 2287 C CA . ILE B 1 141 ? 0.735 48.021 56.455 1.00 21.09 296 ILE B CA 1
ATOM 2288 C C . ILE B 1 141 ? 1.637 49.058 57.136 1.00 21.44 296 ILE B C 1
ATOM 2289 O O . ILE B 1 141 ? 2.459 48.720 57.999 1.00 22.82 296 ILE B O 1
ATOM 2294 N N . ARG B 1 142 ? 1.462 50.327 56.774 1.00 21.82 297 ARG B N 1
ATOM 2295 C CA . ARG B 1 142 ? 2.262 51.420 57.353 1.00 22.60 297 ARG B CA 1
ATOM 2296 C C . ARG B 1 142 ? 2.192 51.452 58.902 1.00 22.62 297 ARG B C 1
ATOM 2297 O O . ARG B 1 142 ? 3.227 51.544 59.591 1.00 22.86 297 ARG B O 1
ATOM 2305 N N . ALA B 1 143 ? 0.983 51.363 59.454 1.00 21.33 298 ALA B N 1
ATOM 2306 C CA . ALA B 1 143 ? 0.802 51.403 60.906 1.00 22.72 298 ALA B CA 1
ATOM 2307 C C . ALA B 1 143 ? 1.425 50.266 61.707 1.00 23.05 298 ALA B C 1
ATOM 2308 O O . ALA B 1 143 ? 1.890 50.480 62.827 1.00 24.20 298 ALA B O 1
ATOM 2310 N N . GLN B 1 144 ? 1.418 49.056 61.172 1.00 21.43 299 GLN B N 1
ATOM 2311 C CA . GLN B 1 144 ? 1.988 47.939 61.906 1.00 22.93 299 GLN B CA 1
ATOM 2312 C C . GLN B 1 144 ? 3.506 47.834 61.713 1.00 23.47 299 GLN B C 1
ATOM 2313 O O . GLN B 1 144 ? 4.176 47.132 62.468 1.00 25.34 299 GLN B O 1
ATOM 2319 N N . THR B 1 145 ? 4.055 48.510 60.706 1.00 25.41 300 THR B N 1
ATOM 2320 C CA . THR B 1 145 ? 5.502 48.430 60.472 1.00 27.38 300 THR B CA 1
ATOM 2321 C C . THR B 1 145 ? 6.287 49.713 60.796 1.00 30.73 300 THR B C 1
ATOM 2322 O O . THR B 1 145 ? 7.408 49.899 60.308 1.00 31.85 300 THR B O 1
ATOM 2326 N N . THR B 1 146 ? 5.700 50.583 61.621 1.00 33.89 301 THR B N 1
ATOM 2327 C CA . THR B 1 146 ? 6.329 51.851 62.037 1.00 38.14 301 THR B CA 1
ATOM 2328 C C . THR B 1 146 ? 6.317 51.991 63.567 1.00 40.87 301 THR B C 1
ATOM 2329 O O . THR B 1 146 ? 5.293 51.762 64.214 1.00 40.84 301 THR B O 1
ATOM 2333 N N . LEU B 1 147 ? 7.456 52.376 64.138 1.00 45.70 302 LEU B N 1
ATOM 2334 C CA . LEU B 1 147 ? 7.586 52.555 65.595 1.00 50.18 302 LEU B CA 1
ATOM 2335 C C . LEU B 1 147 ? 6.567 53.559 66.141 1.00 52.45 302 LEU B C 1
ATOM 2336 O O . LEU B 1 147 ? 6.649 54.749 65.832 1.00 53.80 302 LEU B O 1
ATOM 2341 N N . ASN B 1 148 ? 5.617 53.093 66.949 1.00 54.73 303 ASN B N 1
ATOM 2342 C CA . ASN B 1 148 ? 4.616 53.983 67.519 0.00 56.16 303 ASN B CA 1
ATOM 2343 C C . ASN B 1 148 ? 5.195 54.666 68.750 0.00 56.67 303 ASN B C 1
ATOM 2344 O O . ASN B 1 148 ? 4.5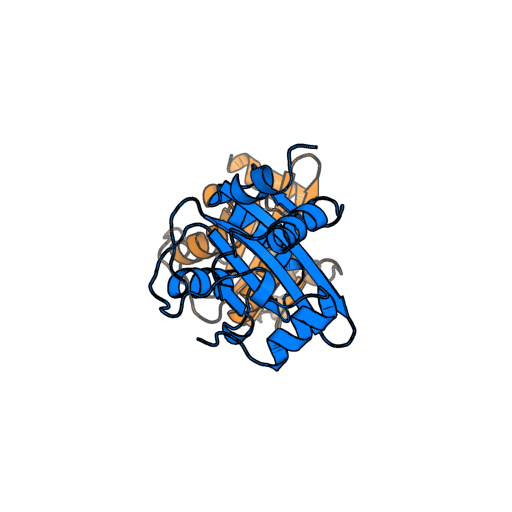47 54.625 69.817 0.00 56.98 303 ASN B O 1
#

Sequence (293 aa):
GSRATVFKLGLFKSLFLCSFHDITRLFKNDKTTNQQWVLAVFGLAEVFFEASFELLKKQCSFLQMQKRSHEGGTCAVYLICFNTAKSRETVRNLMANMLNVREECLMLQPPKIRGLSAALFWFKSSLSPATLKHGALPEWIRAQTTLNATVFKLGLFKSLFLCSFHDITRLFKNDKTTNQQWVLAVFGLAEVFFEASFELLKKQCSFLQMQKRSHEGGTCAVYLICFNTAKSRETVRNLMANMLNVREECLMLQPPKIRGLSAALFWFKSSLSPATLKHGALPEWIRAQTTLN

InterPro domains:
  IPR001177 DNA helicase E1, C-terminal, Papillomavirus [PF00519] (309-596)
  IPR014000 DNA helicase E1, N-terminal, Papillomavirus [PF00524] (1-120)
  IPR014015 Helicase, superfamily 3, DNA virus [PS51206] (407-557)
  IPR016393 Replication protein E1, papillomavirus [MF_04000] (1-605)
  IPR016393 Replication protein E1, papillomavirus [PIRSF003383] (1-603)
  IPR027417 P-loop containing nucleoside triphosphate hydrolase [G3DSA:3.40.50.300] (377-579)
  IPR027417 P-loop containing nucleoside triphosphate hydrolase [SSF52540] (376-577)
  IPR037102 Zinc finger, large T-antigen D1 domain superfamily [G3DSA:1.10.10.510] (303-376)
  IPR046832 DNA helicase E1, DNA-binding domain, papillomavirus [PF20450] (167-304)
  IPR046935 DNA helicase E1, DNA-binding domain superfamily, papillomavirus [G3DSA:3.40.1310.10] (156-302)

Nearest PDB structures (foldseek):
  7apd-assembly1_H  TM=9.936E-01  e=7.562E-31  Bovine papillomavirus
  1r9w-assembly1_A  TM=9.180E-01  e=4.049E-14  human papillomavirus 18
  6wdz-assembly3_G  TM=7.417E-01  e=5.440E-04  Porcine circovirus 2
  4u87-assembly1_A-2  TM=6.237E-01  e=3.636E-03  Streptococcus agalactiae
  7mpv-assembly1_F  TM=4.211E-01  e=6.865E-01  Escherichia coli

Foldseek 3Di:
DAADDPVVQVVVCVWLVDGPPVWFPDDPDQFDWDQKKKKKFWPFDPVLLVVVLVVLLVFFQKKKKDWTDDPVTIMIMMITGGPDIGGNVVVLVVVCVSRVHDSNRMHMGGTPLDDLVNLVSVVVSVPDPRMDIDHDDDPSSVVSVDDD/DVVVVQVQVCVWLVDGPPVWFDDDPDQFDWDQKKKKKFWPFDPVLQVVVLVVLLVFFQKKKKDKDDDPSGIMMMMTTGGPDIGGNVVVLVVCCVSRVHDSVRMDMGGTPLDDLVNLVSVVVSVVDPRMDIDHDDDPSSVVSPDDD

Secondary structure (DSSP, 8-state):
-----HHHHHHHHHHHSS-GGGSB-----TT--EEEEEEEEES--HHHHHHHHHHHHTTEEEEEEEEEEETTEEEEEEEEEEEEEE-HHHHHHHHHHHHT--GGGEEEE-B--S-HHHHHHHHHHTTSSS-EEEEPPPHHHHHHT---/-HHHHHHHHHHHHSS-GGGSB-----TT--EEEEEEEEES--HHHHHHHHHHHHTTEEEEEEEEEEETTEEEEEEEEEEEEEE-HHHHHHHHHHHHT--GGGEEEE-B--S-HHHHHHHHHHTT-TT-EEESPPPHHHHHHTS--

Organism: Bovine papillomavirus type 1 (NCBI:txid337052)

Radius of gyration: 23.24 Å; Cα contacts (8 Å, |Δi|>4): 487; chains: 2; bounding box: 35×43×80 Å

B-factor: mean 28.23, std 8.52, range [14.2, 64.43]

CATH classification: 3.40.1310.10

GO terms:
  GO:0042025 host cell nucleus (C, EXP)
  GO:0016887 ATP hydrolysis activity (F, EXP)
  GO:0043138 3'-5' DNA helicase activity (F, EXP)
  GO:0005515 protein binding (F, IPI)